Protein AF-A0A421JW18-F1 (afdb_monomer)

Secondary structure (DSSP, 8-state):
------PPP-----------S--SS--TTPBPP--EEESSSTT-EEEHHHHTSSSEEEEEEES-TT-HHIIIIIHHHHHHTHHHHHHTTEEEEEEEESS-HHHHHHHHHHHHTT-GGGGTEEEEE-TT-HHHHHTT-EE--HHHHSS-EEPPEEEEEETTEEEEEEE-TTSS-SSTT-HHHHHHTTSEEEEE---SS--TTTTT---EEEEEE-TT-TT-TTT-TTS-HHHHHHHHHS--TTB-TTS-EEEEE-SSSSHHHHHHHHHHHHHHHHHHHPPP-PPPPHHHHHHHHHHHHHHHHHHHHHHHHHHHHHHHHT-----

Solvent-accessible surface area (backbone atoms only — not comparable to full-atom values): 17949 Å² total; per-residue (Å²): 142,82,85,84,82,81,82,75,80,82,78,76,77,75,77,75,74,75,73,66,75,83,69,67,51,73,55,72,74,39,63,61,69,85,43,80,27,17,42,60,32,89,86,39,70,43,43,58,35,66,71,29,48,62,56,31,33,38,41,37,36,33,47,38,75,80,35,69,62,44,61,68,45,46,56,48,36,43,63,75,41,41,67,64,39,37,40,66,51,32,61,41,35,40,39,39,26,40,35,49,20,60,58,30,31,54,44,43,50,66,73,33,73,90,48,94,49,65,86,38,53,44,40,32,11,30,64,84,34,60,62,38,43,75,39,40,37,52,40,89,36,40,94,83,69,71,41,67,20,26,30,22,28,31,36,36,29,48,52,32,26,29,71,43,78,24,66,31,92,85,28,69,65,82,60,63,45,26,44,66,51,50,58,59,62,73,40,53,72,46,71,37,62,49,91,65,90,82,48,92,60,48,83,73,48,60,18,16,20,31,45,31,41,58,74,53,39,49,80,31,69,40,68,36,59,91,48,55,68,75,51,44,54,44,44,70,75,47,76,58,93,45,54,42,99,59,37,13,34,54,40,71,27,59,87,43,83,45,39,68,58,8,46,53,45,32,53,47,54,52,51,53,53,48,57,74,63,54,83,74,92,67,84,80,50,70,68,56,53,53,49,50,52,51,51,50,52,52,51,53,50,52,54,50,51,53,52,48,54,53,49,52,56,52,53,67,71,64,58,77,80,87,124

Nearest PDB structures (foldseek):
  2wfc-assembly1_D  TM=9.720E-01  e=6.304E-20  Arenicola marina
  4k7i-assembly1_A  TM=9.604E-01  e=4.653E-20  Homo sapiens
  1urm-assembly1_A  TM=9.574E-01  e=1.881E-19  Homo sapiens
  4k7i-assembly5_C  TM=9.356E-01  e=3.941E-17  Homo sapiens
  5k2j-assembly3_F  TM=9.337E-01  e=3.749E-15  Vibrio vulnificus MO6-24/O

Foldseek 3Di:
DDDDDDDDDPPPPPPPPPPDDPDLFDDFFDFQDQDWWAALAPVRTDGPLVVQQAWKEKEWFAQDQPDPCVLPFQVLQCQVCVLLVVLVGHQAYEYEKQDHNNRQNVSLCVSCVVHPCNVRYTYTYPPVCPSQVVRSQWDDPCVPPVGIIGFTWMFMGHSRGTRDIQTDPVSHDADSSGNVNVSLVVWPKDFAQDDDDDDPVSVPDRQKIKTKDDFQLALRCSNVVVQDPVLSVLCVVVPFPQADPRRMGIFMADPDPHNVVRSVVSVVSVVVSSVVRDDDDDDDDPVNVVVVVVVVVVVVVVVVVVVVVVVVVVVVVPPDPPD

Structure (mmCIF, N/CA/C/O backbone):
data_AF-A0A421JW18-F1
#
_entry.id   AF-A0A421JW18-F1
#
loop_
_atom_site.group_PDB
_atom_site.id
_atom_site.type_symbol
_atom_site.label_atom_id
_atom_site.label_alt_id
_atom_site.label_comp_id
_atom_site.label_asym_id
_atom_site.label_entity_id
_atom_site.label_seq_id
_atom_site.pdbx_PDB_ins_code
_atom_site.Cartn_x
_atom_site.Cartn_y
_atom_site.Cartn_z
_atom_site.occupancy
_atom_site.B_iso_or_equiv
_atom_site.auth_seq_id
_atom_site.auth_comp_id
_atom_site.auth_asym_id
_atom_site.auth_atom_id
_atom_site.pdbx_PDB_model_num
ATOM 1 N N . MET A 1 1 ? 3.042 -55.119 -64.422 1.00 41.03 1 MET A N 1
ATOM 2 C CA . MET A 1 1 ? 2.880 -54.766 -62.996 1.00 41.03 1 MET A CA 1
ATOM 3 C C . MET A 1 1 ? 3.787 -53.587 -62.665 1.00 41.03 1 MET A C 1
ATOM 5 O O . MET A 1 1 ? 4.945 -53.804 -62.353 1.00 41.03 1 MET A O 1
ATOM 9 N N . PHE A 1 2 ? 3.291 -52.354 -62.775 1.00 35.50 2 PHE A N 1
ATOM 10 C CA . PHE A 1 2 ? 3.993 -51.159 -62.293 1.00 35.50 2 PHE A CA 1
ATOM 11 C C . PHE A 1 2 ? 2.980 -50.299 -61.536 1.00 35.50 2 PHE A C 1
ATOM 13 O O . PHE A 1 2 ? 2.061 -49.744 -62.133 1.00 35.50 2 PHE A O 1
ATOM 20 N N . ALA A 1 3 ? 3.101 -50.274 -60.210 1.00 39.38 3 ALA A N 1
ATOM 21 C CA . ALA A 1 3 ? 2.269 -49.469 -59.328 1.00 39.38 3 ALA A CA 1
ATOM 22 C C . ALA A 1 3 ? 2.883 -48.067 -59.204 1.00 39.38 3 ALA A C 1
ATOM 24 O O . ALA A 1 3 ? 4.015 -47.918 -58.750 1.00 39.38 3 ALA A O 1
ATOM 25 N N . ILE A 1 4 ? 2.138 -47.040 -59.615 1.00 42.12 4 ILE A N 1
ATOM 26 C CA . ILE A 1 4 ? 2.513 -45.633 -59.438 1.00 42.12 4 ILE A CA 1
ATOM 27 C C . ILE A 1 4 ? 1.997 -45.193 -58.065 1.00 42.12 4 ILE A C 1
ATOM 29 O O . ILE A 1 4 ? 0.801 -44.962 -57.884 1.00 42.12 4 ILE A O 1
ATOM 33 N N . ALA A 1 5 ? 2.895 -45.094 -57.087 1.00 44.62 5 ALA A N 1
ATOM 34 C CA . ALA A 1 5 ? 2.594 -44.518 -55.783 1.00 44.62 5 ALA A CA 1
ATOM 35 C C . ALA A 1 5 ? 2.496 -42.987 -55.908 1.00 44.62 5 ALA A C 1
ATOM 37 O O . ALA A 1 5 ? 3.497 -42.303 -56.111 1.00 44.62 5 ALA A O 1
ATOM 38 N N . LYS A 1 6 ? 1.282 -42.435 -55.798 1.00 46.25 6 LYS A N 1
ATOM 39 C CA . LYS A 1 6 ? 1.068 -40.988 -55.659 1.00 46.25 6 LYS A CA 1
ATOM 40 C C . LYS A 1 6 ? 1.386 -40.578 -54.219 1.00 46.25 6 LYS A C 1
ATOM 42 O O . LYS A 1 6 ? 0.665 -40.954 -53.299 1.00 46.25 6 LYS A O 1
ATOM 47 N N . SER A 1 7 ? 2.455 -39.810 -54.020 1.00 46.06 7 SER A N 1
ATOM 48 C CA . SER A 1 7 ? 2.783 -39.208 -52.726 1.00 46.06 7 SER A CA 1
ATOM 49 C C . SER A 1 7 ? 1.805 -38.075 -52.400 1.00 46.06 7 SER A C 1
ATOM 51 O O . SER A 1 7 ? 1.721 -37.096 -53.142 1.00 46.06 7 SER A O 1
ATOM 53 N N . LEU A 1 8 ? 1.088 -38.192 -51.284 1.00 47.78 8 LEU A N 1
ATOM 54 C CA . LEU A 1 8 ? 0.300 -37.101 -50.709 1.00 47.78 8 LEU A CA 1
ATOM 55 C C . LEU A 1 8 ? 1.239 -35.993 -50.193 1.00 47.78 8 LEU A C 1
ATOM 57 O O . LEU A 1 8 ? 2.251 -36.314 -49.560 1.00 47.78 8 LEU A O 1
ATOM 61 N N . PRO A 1 9 ? 0.937 -34.702 -50.421 1.00 43.53 9 PRO A N 1
ATOM 62 C CA . PRO A 1 9 ? 1.727 -33.624 -49.847 1.00 43.53 9 PRO A CA 1
ATOM 63 C C . PRO A 1 9 ? 1.551 -33.632 -48.326 1.00 43.53 9 PRO A C 1
ATOM 65 O O . PRO A 1 9 ? 0.431 -33.637 -47.815 1.00 43.53 9 PRO A O 1
ATOM 68 N N . LYS A 1 10 ? 2.670 -33.643 -47.594 1.00 43.88 10 LYS A N 1
ATOM 69 C CA . LYS A 1 10 ? 2.680 -33.460 -46.140 1.00 43.88 10 LYS A CA 1
ATOM 70 C C . LYS A 1 10 ? 2.088 -32.085 -45.837 1.00 43.88 10 LYS A C 1
ATOM 72 O O . LYS A 1 10 ? 2.749 -31.071 -46.043 1.00 43.88 10 LYS A O 1
ATOM 77 N N . THR A 1 11 ? 0.855 -32.047 -45.345 1.00 43.31 11 THR A N 1
ATOM 78 C CA . THR A 1 11 ? 0.285 -30.862 -44.706 1.00 43.31 11 THR A CA 1
ATOM 79 C C . THR A 1 11 ? 1.136 -30.543 -43.485 1.00 43.31 11 THR A C 1
ATOM 81 O O . THR A 1 11 ? 1.023 -31.193 -42.445 1.00 43.31 11 THR A O 1
ATOM 84 N N . GLN A 1 12 ? 2.037 -29.573 -43.629 1.00 42.81 12 GLN A N 1
ATOM 85 C CA . GLN A 1 12 ? 2.668 -28.926 -42.493 1.00 42.81 12 GLN A CA 1
ATOM 86 C C . GLN A 1 12 ? 1.553 -28.234 -41.718 1.00 42.81 12 GLN A C 1
ATOM 88 O O . GLN A 1 12 ? 1.016 -27.214 -42.149 1.00 42.81 12 GLN A O 1
ATOM 93 N N . PHE A 1 13 ? 1.171 -28.821 -40.587 1.00 38.25 13 PHE A N 1
ATOM 94 C CA . PHE A 1 13 ? 0.435 -28.098 -39.571 1.00 38.25 13 PHE A CA 1
ATOM 95 C C . PHE A 1 13 ? 1.344 -26.960 -39.116 1.00 38.25 13 PHE A C 1
ATOM 97 O O . PHE A 1 13 ? 2.244 -27.157 -38.303 1.00 38.25 13 PHE A O 1
ATOM 104 N N . PHE A 1 14 ? 1.138 -25.769 -39.678 1.00 38.28 14 PHE A N 1
ATOM 105 C CA . PHE A 1 14 ? 1.559 -24.547 -39.021 1.00 38.28 14 PHE A CA 1
ATOM 106 C C . PHE A 1 14 ? 0.798 -24.520 -37.700 1.00 38.28 14 PHE A C 1
ATOM 108 O O . PHE A 1 14 ? -0.371 -24.139 -37.644 1.00 38.28 14 PHE A O 1
ATOM 115 N N . THR A 1 15 ? 1.447 -24.973 -36.629 1.00 35.84 15 THR A N 1
ATOM 116 C CA . THR A 1 15 ? 1.071 -24.566 -35.285 1.00 35.84 15 THR A CA 1
ATOM 117 C C . THR A 1 15 ? 1.277 -23.064 -35.264 1.00 35.84 15 THR A C 1
ATOM 119 O O . THR A 1 15 ? 2.386 -22.575 -35.054 1.00 35.84 15 THR A O 1
ATOM 122 N N . SER A 1 16 ? 0.212 -22.339 -35.597 1.00 38.53 16 SER A N 1
ATOM 123 C CA . SER A 1 16 ? 0.073 -20.927 -35.309 1.00 38.53 16 SER A CA 1
ATOM 124 C C . SER A 1 16 ? 0.247 -20.800 -33.802 1.00 38.53 16 SER A C 1
ATOM 126 O O . SER A 1 16 ? -0.690 -20.981 -33.025 1.00 38.53 16 SER A O 1
ATOM 128 N N . THR A 1 17 ? 1.484 -20.571 -33.368 1.00 38.25 17 THR A N 1
ATOM 129 C CA . THR A 1 17 ? 1.733 -19.887 -32.115 1.00 38.25 17 THR A CA 1
ATOM 130 C C . THR A 1 17 ? 1.122 -18.517 -32.324 1.00 38.25 17 THR A C 1
ATOM 132 O O . THR A 1 17 ? 1.748 -17.603 -32.859 1.00 38.25 17 THR A O 1
ATOM 135 N N . LEU A 1 18 ? -0.154 -18.397 -31.956 1.00 40.78 18 LEU A N 1
ATOM 136 C CA . LEU A 1 18 ? -0.762 -17.121 -31.646 1.00 40.78 18 LEU A CA 1
ATOM 137 C C . LEU A 1 18 ? 0.149 -16.499 -30.585 1.00 40.78 18 LEU A C 1
ATOM 139 O O . LEU A 1 18 ? 0.017 -16.768 -29.392 1.00 40.78 18 LEU A O 1
ATOM 143 N N . ARG A 1 19 ? 1.141 -15.717 -31.027 1.00 36.69 19 ARG A N 1
ATOM 144 C CA . ARG A 1 19 ? 1.775 -14.710 -30.192 1.00 36.69 19 ARG A CA 1
ATOM 145 C C . ARG A 1 19 ? 0.616 -13.828 -29.775 1.00 36.69 19 ARG A C 1
ATOM 147 O O . ARG A 1 19 ? 0.109 -13.052 -30.583 1.00 36.69 19 ARG A O 1
ATOM 154 N N . ASN A 1 20 ? 0.152 -14.056 -28.546 1.00 38.91 20 ASN A N 1
ATOM 155 C CA . ASN A 1 20 ? -0.720 -13.155 -27.814 1.00 38.91 20 ASN A CA 1
ATOM 156 C C . A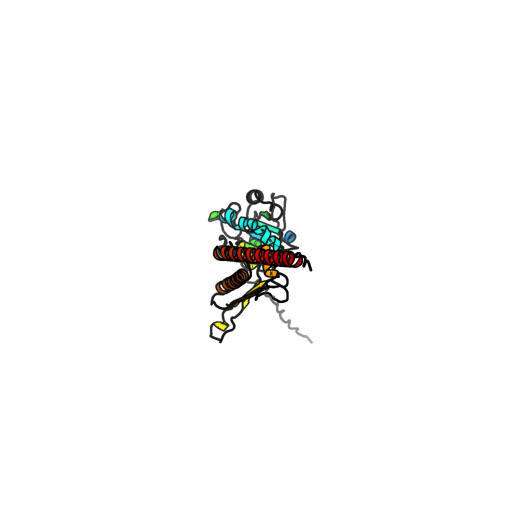SN A 1 20 ? -0.332 -11.729 -28.196 1.00 38.91 20 ASN A C 1
ATOM 158 O O . ASN A 1 20 ? 0.857 -11.401 -28.184 1.00 38.91 20 ASN A O 1
ATOM 162 N N . SER A 1 21 ? -1.325 -10.914 -28.555 1.00 42.53 21 SER A N 1
ATOM 163 C CA . SER A 1 21 ? -1.180 -9.462 -28.652 1.00 42.53 21 SER A CA 1
ATOM 164 C C . SER A 1 21 ? -0.209 -8.984 -27.575 1.00 42.53 21 SER A C 1
ATOM 166 O O . SER A 1 21 ? -0.421 -9.333 -26.411 1.00 42.53 21 SER A O 1
ATOM 168 N N . LEU A 1 22 ? 0.857 -8.278 -27.971 1.00 37.88 22 LEU A N 1
ATOM 169 C CA . LEU A 1 22 ? 1.898 -7.757 -27.080 1.00 37.88 22 LEU A CA 1
ATOM 170 C C . LEU A 1 22 ? 1.261 -7.286 -25.768 1.00 37.88 22 LEU A C 1
ATOM 172 O O . LEU A 1 22 ? 0.507 -6.311 -25.757 1.00 37.88 22 LEU A O 1
ATOM 176 N N . ARG A 1 23 ? 1.479 -8.040 -24.686 1.00 47.78 23 ARG A N 1
ATOM 177 C CA . ARG A 1 23 ? 0.954 -7.676 -23.370 1.00 47.78 23 ARG A CA 1
ATOM 178 C C . ARG A 1 23 ? 1.626 -6.371 -22.974 1.00 47.78 23 ARG A C 1
ATOM 180 O O . ARG A 1 23 ? 2.842 -6.257 -23.077 1.00 47.78 23 ARG A O 1
ATOM 187 N N . THR A 1 24 ? 0.835 -5.378 -22.583 1.00 56.91 24 THR A N 1
ATOM 188 C CA . THR A 1 24 ? 1.372 -4.051 -22.264 1.00 56.91 24 THR A CA 1
ATOM 189 C C . THR A 1 24 ? 2.132 -4.059 -20.936 1.00 56.91 24 THR A C 1
ATOM 191 O O . THR A 1 24 ? 3.122 -3.351 -20.829 1.00 56.91 24 THR A O 1
ATOM 194 N N . TYR A 1 25 ? 1.715 -4.884 -19.964 1.00 73.19 25 TYR A N 1
ATOM 195 C CA . TYR A 1 25 ? 2.334 -5.019 -18.637 1.00 73.19 25 TYR A CA 1
ATOM 196 C C . TYR A 1 25 ? 2.214 -6.456 -18.112 1.00 73.19 25 TYR A C 1
ATOM 198 O O . TYR A 1 25 ? 1.377 -7.222 -18.605 1.00 73.19 25 TYR A O 1
ATOM 206 N N . VAL A 1 26 ? 3.001 -6.784 -17.081 1.00 77.94 26 VAL A N 1
ATOM 207 C CA . VAL A 1 26 ? 2.844 -8.009 -16.276 1.00 77.94 26 VAL A CA 1
ATOM 208 C C . VAL A 1 26 ? 1.414 -8.139 -15.729 1.00 77.94 26 VAL A C 1
ATOM 210 O O . VAL A 1 26 ? 0.794 -7.148 -15.328 1.00 77.94 26 VAL A O 1
ATOM 213 N N . ALA A 1 27 ? 0.873 -9.358 -15.728 1.00 70.88 27 ALA A N 1
ATOM 214 C CA . ALA A 1 27 ? -0.501 -9.637 -15.319 1.00 70.88 27 ALA A CA 1
ATOM 215 C C . ALA A 1 27 ? -0.593 -10.273 -13.922 1.00 70.88 27 ALA A C 1
ATOM 217 O O . ALA A 1 27 ? 0.330 -10.919 -13.429 1.00 70.88 27 ALA A O 1
ATOM 218 N N . VAL A 1 28 ? -1.768 -10.139 -13.301 1.00 75.62 28 VAL A N 1
ATOM 219 C CA . VAL A 1 28 ? -2.120 -10.893 -12.091 1.00 75.62 28 VAL A CA 1
ATOM 220 C C . VAL A 1 28 ? -2.043 -12.398 -12.378 1.00 75.62 28 VAL A C 1
ATOM 222 O O . VAL A 1 28 ? -2.560 -12.872 -13.390 1.00 75.62 28 VAL A O 1
ATOM 225 N N . GLY A 1 29 ? -1.411 -13.146 -11.473 1.00 71.69 29 GLY A N 1
ATOM 226 C CA . GLY A 1 29 ? -1.161 -14.584 -11.578 1.00 71.69 29 GLY A CA 1
ATOM 227 C C . GLY A 1 29 ? 0.210 -14.950 -12.155 1.00 71.69 29 GLY A C 1
ATOM 228 O O . GLY A 1 29 ? 0.572 -16.126 -12.147 1.00 71.69 29 GLY A O 1
ATOM 229 N N . GLU A 1 30 ? 0.986 -13.977 -12.636 1.00 80.62 30 GLU A N 1
ATOM 230 C CA . GLU A 1 30 ? 2.347 -14.205 -13.127 1.00 80.62 30 GLU A CA 1
ATOM 231 C C . GLU A 1 30 ? 3.386 -14.114 -12.003 1.00 80.62 30 GLU A C 1
ATOM 233 O O . GLU A 1 30 ? 3.134 -13.557 -10.932 1.00 80.62 30 GLU A O 1
ATOM 238 N N . LYS A 1 31 ? 4.566 -14.688 -12.247 1.00 89.19 31 LYS A N 1
ATOM 239 C CA . LYS A 1 31 ? 5.727 -14.570 -11.358 1.00 89.19 31 LYS A CA 1
ATOM 240 C C . LYS A 1 31 ? 6.616 -13.418 -11.810 1.00 89.19 31 LYS A C 1
ATOM 242 O O . LYS A 1 31 ? 6.620 -13.071 -12.990 1.00 89.19 31 LYS A O 1
ATOM 247 N N . LEU A 1 32 ? 7.392 -12.858 -10.884 1.00 91.31 32 LEU A N 1
ATOM 248 C CA . LEU A 1 32 ? 8.412 -11.870 -11.237 1.00 91.31 32 LEU A CA 1
ATOM 249 C C . LEU A 1 32 ? 9.522 -12.505 -12.088 1.00 91.31 32 LEU A C 1
ATOM 251 O O . LEU A 1 32 ? 9.854 -13.677 -11.873 1.00 91.31 32 LEU A O 1
ATOM 255 N N . PRO A 1 33 ? 10.112 -11.747 -13.027 1.00 92.00 33 PRO A N 1
ATOM 256 C CA . PRO A 1 33 ? 11.253 -12.218 -13.794 1.00 92.00 33 PRO A CA 1
ATOM 257 C C . PRO A 1 33 ? 12.474 -12.389 -12.882 1.00 92.00 33 PRO A C 1
ATOM 259 O O . PRO A 1 33 ? 12.704 -11.589 -11.974 1.00 92.00 33 PRO A O 1
ATOM 262 N N . SER A 1 34 ? 13.255 -13.436 -13.145 1.00 93.12 34 SER A N 1
ATOM 263 C CA . SER A 1 34 ? 14.538 -13.689 -12.483 1.00 93.12 34 SER A CA 1
ATOM 264 C C . SER A 1 34 ? 15.611 -12.847 -13.174 1.00 93.12 34 SER A C 1
ATOM 266 O O . SER A 1 34 ? 16.223 -13.262 -14.158 1.00 93.12 34 SER A O 1
ATOM 268 N N . ILE A 1 35 ? 15.741 -11.600 -12.720 1.00 93.62 35 ILE A N 1
ATOM 269 C CA . ILE A 1 35 ? 16.726 -10.623 -13.194 1.00 93.62 35 ILE A CA 1
ATOM 270 C C . ILE A 1 35 ? 17.424 -10.045 -11.967 1.00 93.62 35 ILE A C 1
ATOM 272 O O . ILE A 1 35 ? 16.781 -9.716 -10.968 1.00 93.62 35 ILE A O 1
ATOM 276 N N . ASN A 1 36 ? 18.745 -9.911 -12.058 1.00 94.19 36 ASN A N 1
ATOM 277 C CA . ASN A 1 36 ? 19.554 -9.378 -10.974 1.00 94.19 36 ASN A CA 1
ATOM 278 C C . ASN A 1 36 ? 19.328 -7.872 -10.826 1.00 94.19 36 ASN A C 1
ATOM 280 O O . ASN A 1 36 ? 19.647 -7.088 -11.720 1.00 94.19 36 ASN A O 1
ATOM 284 N N . LEU A 1 37 ? 18.831 -7.478 -9.660 1.00 95.44 37 LEU A N 1
ATOM 285 C CA . LEU A 1 37 ? 18.862 -6.105 -9.176 1.00 95.44 37 LEU A CA 1
ATOM 286 C C . LEU A 1 37 ? 20.053 -5.916 -8.235 1.00 95.44 37 LEU A C 1
ATOM 288 O O . LEU A 1 37 ? 20.692 -6.884 -7.834 1.00 95.44 37 LEU A O 1
ATOM 292 N N . PHE A 1 38 ? 20.359 -4.676 -7.864 1.00 95.69 38 PHE A N 1
ATOM 293 C CA . PHE A 1 38 ? 21.522 -4.373 -7.024 1.00 95.69 38 PHE A CA 1
ATOM 294 C C . PHE A 1 38 ? 21.129 -3.618 -5.758 1.00 95.69 38 PHE A C 1
ATOM 296 O O . PHE A 1 38 ? 20.396 -2.634 -5.818 1.00 95.69 38 PHE A O 1
ATOM 303 N N . GLU A 1 39 ? 21.652 -4.033 -4.607 1.00 93.69 39 GLU A N 1
ATOM 304 C CA . GLU A 1 39 ? 21.370 -3.391 -3.319 1.00 93.69 39 GLU A CA 1
ATOM 305 C C . GLU A 1 39 ? 22.648 -2.820 -2.705 1.00 93.69 39 GLU A C 1
ATOM 307 O O . GLU A 1 39 ? 23.605 -3.541 -2.436 1.00 93.69 39 GLU A O 1
ATOM 312 N N . SER A 1 40 ? 22.663 -1.519 -2.417 1.00 89.00 40 SER A N 1
ATOM 313 C CA . SER A 1 40 ? 23.794 -0.787 -1.817 1.00 89.00 40 SER A CA 1
ATOM 314 C C . SER A 1 40 ? 25.079 -0.688 -2.648 1.00 89.00 40 SER A C 1
ATOM 316 O O . SER A 1 40 ? 25.798 0.306 -2.548 1.00 89.00 40 SER A O 1
ATOM 318 N N . SER A 1 41 ? 25.406 -1.700 -3.451 1.00 90.38 41 SER A N 1
ATOM 319 C CA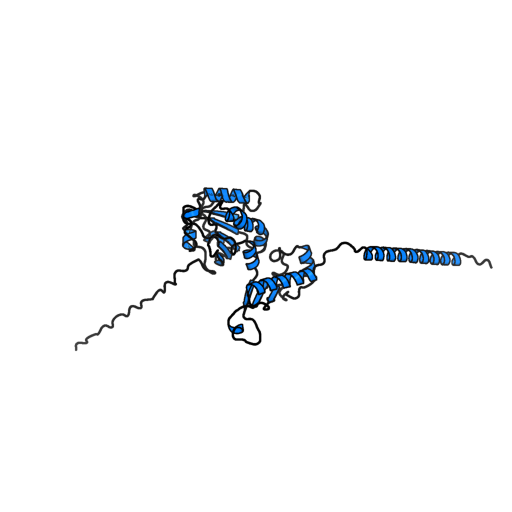 . SER A 1 41 ? 26.593 -1.732 -4.300 1.00 90.38 41 SER A CA 1
ATOM 320 C C . SER A 1 41 ? 26.365 -2.598 -5.546 1.00 90.38 41 SER A C 1
ATOM 322 O O . SER A 1 41 ? 25.553 -3.522 -5.497 1.00 90.38 41 SER A O 1
ATOM 324 N N . PRO A 1 42 ? 27.121 -2.378 -6.637 1.00 87.38 42 PRO A N 1
ATOM 325 C CA . PRO A 1 42 ? 27.054 -3.231 -7.826 1.00 87.38 42 PRO A CA 1
ATOM 326 C C . PRO A 1 42 ? 27.479 -4.690 -7.585 1.00 87.38 42 PRO A C 1
ATOM 328 O O . PRO A 1 42 ? 27.186 -5.553 -8.400 1.00 87.38 42 PRO A O 1
ATOM 331 N N . GLY A 1 43 ? 28.196 -4.976 -6.491 1.00 87.56 43 GLY A N 1
ATOM 332 C CA . GLY A 1 43 ? 28.632 -6.335 -6.151 1.00 87.56 43 GLY A CA 1
ATOM 333 C C . GLY A 1 43 ? 27.583 -7.159 -5.401 1.00 87.56 43 GLY A C 1
ATOM 334 O O . GLY A 1 43 ? 27.757 -8.363 -5.249 1.00 87.56 43 GLY A O 1
ATOM 335 N N . ASN A 1 44 ? 26.509 -6.527 -4.925 1.00 92.31 44 ASN A N 1
ATOM 336 C CA . ASN A 1 44 ? 25.457 -7.180 -4.155 1.00 92.31 44 ASN A CA 1
ATOM 337 C C . ASN A 1 44 ? 24.214 -7.355 -5.032 1.00 92.31 44 ASN A C 1
ATOM 339 O O . ASN A 1 44 ? 23.328 -6.495 -5.055 1.00 92.31 44 ASN A O 1
ATOM 343 N N . ALA A 1 45 ? 24.211 -8.443 -5.800 1.00 93.81 45 ALA A N 1
ATOM 344 C CA . ALA A 1 45 ? 23.101 -8.818 -6.661 1.00 93.81 45 ALA A CA 1
ATOM 345 C C . ALA A 1 45 ? 21.972 -9.467 -5.845 1.00 93.81 45 ALA A C 1
ATOM 347 O O . ALA A 1 45 ? 22.217 -10.338 -5.011 1.00 93.81 45 ALA A O 1
ATOM 348 N N . VAL A 1 46 ? 20.738 -9.051 -6.111 1.00 94.00 46 VAL A N 1
ATOM 349 C CA . VAL A 1 46 ? 19.516 -9.522 -5.458 1.00 94.00 46 VAL A CA 1
ATOM 350 C C . VAL A 1 46 ? 18.515 -9.909 -6.539 1.00 94.00 46 VAL A C 1
ATOM 352 O O . VAL A 1 46 ? 18.144 -9.080 -7.369 1.00 94.00 46 VAL A O 1
ATOM 355 N N . ASP A 1 47 ? 18.049 -11.153 -6.510 1.00 93.88 47 ASP A N 1
ATOM 356 C CA . ASP A 1 47 ? 16.962 -11.617 -7.370 1.00 93.88 47 ASP A CA 1
ATOM 357 C C . ASP A 1 47 ? 15.632 -11.561 -6.603 1.00 93.88 47 ASP A C 1
ATOM 359 O O . ASP A 1 47 ? 15.396 -12.298 -5.639 1.00 93.88 47 ASP A O 1
ATOM 363 N N . LEU A 1 48 ? 14.733 -10.679 -7.048 1.00 92.44 48 LEU A N 1
ATOM 364 C CA . LEU A 1 48 ? 13.409 -10.529 -6.447 1.00 92.44 48 LEU A CA 1
ATOM 365 C C . LEU A 1 48 ? 12.550 -11.785 -6.570 1.00 92.44 48 LEU A C 1
ATOM 367 O O . LEU A 1 48 ? 11.734 -12.054 -5.686 1.00 92.44 48 LEU A O 1
ATOM 371 N N . SER A 1 49 ? 12.707 -12.557 -7.643 1.00 91.50 49 SER A N 1
ATOM 372 C CA . SER A 1 49 ? 11.949 -13.793 -7.820 1.00 91.50 49 SER A CA 1
ATOM 373 C C . SER A 1 49 ? 12.279 -14.808 -6.723 1.00 91.50 49 SER A C 1
ATOM 375 O O . SER A 1 49 ? 11.400 -15.561 -6.309 1.00 91.50 49 SER A O 1
ATOM 377 N N . GLU A 1 50 ? 13.505 -14.784 -6.190 1.00 92.12 50 GLU A N 1
ATOM 378 C CA . GLU A 1 50 ? 13.935 -15.650 -5.095 1.00 92.12 50 GLU A CA 1
ATOM 379 C C . GLU A 1 50 ? 13.499 -15.134 -3.731 1.00 92.12 50 GLU A C 1
ATOM 381 O O . GLU A 1 50 ? 12.959 -15.890 -2.921 1.00 92.12 50 GLU A O 1
ATOM 386 N N . GLU A 1 51 ? 13.664 -13.835 -3.506 1.00 90.88 51 GLU A N 1
ATOM 387 C CA . GLU A 1 51 ? 13.285 -13.165 -2.262 1.00 90.88 51 GLU A CA 1
ATOM 388 C C . GLU A 1 51 ? 11.776 -13.222 -1.992 1.00 90.88 51 GLU A C 1
ATOM 390 O O . GLU A 1 51 ? 11.337 -13.229 -0.835 1.00 90.88 51 GLU A O 1
ATOM 395 N N . THR A 1 52 ? 10.977 -13.303 -3.058 1.00 92.00 52 THR A N 1
ATOM 396 C CA . THR A 1 52 ? 9.514 -13.359 -2.988 1.00 92.00 52 THR A CA 1
ATOM 397 C C . THR A 1 52 ? 8.938 -14.775 -2.984 1.00 92.00 52 THR A C 1
ATOM 399 O O . THR A 1 52 ? 7.727 -14.895 -2.838 1.00 92.00 52 THR A O 1
ATOM 402 N N . LYS A 1 53 ? 9.756 -15.845 -3.058 1.00 89.81 53 LYS A N 1
ATOM 403 C CA . LYS A 1 53 ? 9.294 -17.256 -3.123 1.00 89.81 53 LYS A CA 1
ATOM 404 C C . LYS A 1 53 ? 8.346 -17.664 -1.997 1.00 89.81 53 LYS A C 1
ATOM 406 O O . LYS A 1 53 ? 7.552 -18.578 -2.190 1.00 89.81 53 LYS A O 1
ATOM 411 N N . SER A 1 54 ? 8.462 -17.041 -0.828 1.00 89.75 54 SER A N 1
ATOM 412 C CA . SER A 1 54 ? 7.624 -17.347 0.327 1.00 89.75 54 SER A CA 1
ATOM 413 C C . SER A 1 54 ? 7.161 -16.095 1.058 1.00 89.75 54 SER A C 1
ATOM 415 O O . SER A 1 54 ? 7.915 -15.128 1.253 1.00 89.75 54 SER A O 1
ATOM 417 N N . GLY A 1 55 ? 5.912 -16.163 1.514 1.00 88.00 55 GLY A N 1
ATOM 418 C CA . GLY A 1 55 ? 5.252 -15.111 2.266 1.00 88.00 55 GLY A CA 1
ATOM 419 C C . GLY A 1 55 ? 4.689 -14.010 1.375 1.00 88.00 55 GLY A C 1
ATOM 420 O O . GLY A 1 55 ? 4.728 -14.068 0.144 1.00 88.00 55 GLY A O 1
ATOM 421 N N . LYS A 1 56 ? 4.144 -12.983 2.028 1.00 91.50 56 LYS A N 1
ATOM 422 C CA . LYS A 1 56 ? 3.552 -11.838 1.344 1.00 91.50 56 LYS A CA 1
ATOM 423 C C . LYS A 1 56 ? 4.554 -10.702 1.229 1.00 91.50 56 LYS A C 1
ATOM 425 O O . LYS A 1 56 ? 5.185 -10.309 2.214 1.00 91.50 56 LYS A O 1
ATOM 430 N N . THR A 1 57 ? 4.682 -10.175 0.019 1.00 94.69 57 THR A N 1
ATOM 431 C CA . THR A 1 57 ? 5.664 -9.145 -0.329 1.00 94.69 57 THR A CA 1
ATOM 432 C C . THR A 1 57 ? 4.993 -8.004 -1.080 1.00 94.69 57 THR A C 1
ATOM 434 O O . THR A 1 57 ? 4.078 -8.231 -1.871 1.00 94.69 57 THR A O 1
ATOM 437 N N . ILE A 1 58 ? 5.457 -6.778 -0.842 1.00 95.75 58 ILE A N 1
ATOM 438 C CA . ILE A 1 58 ? 5.070 -5.597 -1.616 1.00 95.75 58 ILE A CA 1
ATOM 439 C C . ILE A 1 58 ? 6.272 -5.118 -2.424 1.00 95.75 58 ILE A C 1
ATOM 441 O O . ILE A 1 58 ? 7.346 -4.887 -1.869 1.00 95.75 58 ILE A O 1
ATOM 445 N N . VAL A 1 59 ? 6.089 -4.950 -3.733 1.00 96.50 59 VAL A N 1
ATOM 446 C CA . VAL A 1 59 ? 7.099 -4.365 -4.627 1.00 96.50 59 VAL A CA 1
ATOM 447 C C . VAL A 1 59 ? 6.586 -3.021 -5.125 1.00 96.50 59 VAL A C 1
ATOM 449 O O . VAL A 1 59 ? 5.497 -2.940 -5.684 1.00 96.50 59 VAL A O 1
ATOM 452 N N . ILE A 1 60 ? 7.366 -1.967 -4.918 1.00 96.50 60 ILE A N 1
ATOM 453 C CA . ILE A 1 60 ? 7.015 -0.579 -5.216 1.00 96.50 60 ILE A CA 1
ATOM 454 C C . ILE A 1 60 ? 7.951 -0.084 -6.317 1.00 96.50 60 ILE A C 1
ATOM 456 O O . ILE A 1 60 ? 9.153 0.052 -6.098 1.00 96.50 60 ILE A O 1
ATOM 460 N N . GLY A 1 61 ? 7.402 0.220 -7.490 1.00 95.94 61 GLY A N 1
ATOM 461 C CA . GLY A 1 61 ? 8.141 0.829 -8.592 1.00 95.94 61 GLY A CA 1
ATOM 462 C C . GLY A 1 61 ? 8.121 2.348 -8.505 1.00 95.94 61 GLY A C 1
ATOM 463 O O . GLY A 1 61 ? 7.050 2.958 -8.418 1.00 95.94 61 GLY A O 1
ATOM 464 N N . ALA A 1 62 ? 9.293 2.976 -8.546 1.00 94.38 62 ALA A N 1
ATOM 465 C CA . ALA A 1 62 ? 9.440 4.427 -8.550 1.00 94.38 62 ALA A CA 1
ATOM 466 C C . ALA A 1 62 ? 10.148 4.909 -9.834 1.00 94.38 62 ALA A C 1
ATOM 468 O O . ALA A 1 62 ? 11.176 4.345 -10.208 1.00 94.38 62 ALA A O 1
ATOM 469 N N . PRO A 1 63 ? 9.671 5.995 -10.478 1.00 92.44 63 PRO A N 1
ATOM 470 C CA . PRO A 1 63 ? 10.352 6.573 -11.641 1.00 92.44 63 PRO A CA 1
ATOM 471 C C . PRO A 1 63 ? 11.780 7.049 -11.376 1.00 92.44 63 PRO A C 1
ATOM 473 O O . PRO A 1 63 ? 12.643 6.986 -12.251 1.00 92.44 63 PRO A O 1
ATOM 476 N N . GLY A 1 64 ? 12.057 7.524 -10.166 1.00 89.81 64 GLY A N 1
ATOM 477 C CA . GLY A 1 64 ? 13.404 7.938 -9.811 1.00 89.81 64 GLY A CA 1
ATOM 478 C C . GLY A 1 64 ? 13.563 8.276 -8.344 1.00 89.81 64 GLY A C 1
ATOM 479 O O . GLY A 1 64 ? 12.686 8.911 -7.741 1.00 89.81 64 GLY A O 1
ATOM 480 N N . ALA A 1 65 ? 14.715 7.891 -7.803 1.00 91.38 65 ALA A N 1
ATOM 481 C CA . ALA A 1 65 ? 15.174 8.308 -6.486 1.00 91.38 65 ALA A CA 1
ATOM 482 C C . ALA A 1 65 ? 15.216 9.844 -6.377 1.00 91.38 65 ALA A C 1
ATOM 484 O O . ALA A 1 65 ? 15.477 10.534 -7.363 1.00 91.38 65 ALA A O 1
ATOM 485 N N . PHE A 1 66 ? 14.924 10.378 -5.186 1.00 91.44 66 PHE A N 1
ATOM 486 C CA . PHE A 1 66 ? 14.876 11.821 -4.878 1.00 91.44 66 PHE A CA 1
ATOM 487 C C . PHE A 1 66 ? 13.880 12.680 -5.682 1.00 91.44 66 PHE A C 1
ATOM 489 O O . PHE A 1 66 ? 13.785 13.884 -5.448 1.00 91.44 66 PHE A O 1
ATOM 496 N N . SER A 1 67 ? 13.082 12.099 -6.581 1.00 90.12 67 SER A N 1
ATOM 497 C CA . SER A 1 67 ? 12.032 12.856 -7.274 1.00 90.12 67 SER A CA 1
ATOM 498 C C . SER A 1 67 ? 10.907 13.277 -6.310 1.00 90.12 67 SER A C 1
ATOM 500 O O . SER A 1 67 ? 10.594 12.516 -5.386 1.00 90.12 67 SER A O 1
ATOM 502 N N . PRO A 1 68 ? 10.255 14.445 -6.512 1.00 87.00 68 PRO A N 1
ATOM 503 C CA . PRO A 1 68 ? 9.352 15.034 -5.519 1.00 87.00 68 PRO A CA 1
ATOM 504 C C . PRO A 1 68 ? 8.263 14.073 -5.034 1.00 87.00 68 PRO A C 1
ATOM 506 O O . PRO A 1 68 ? 8.181 13.798 -3.843 1.00 87.00 68 PRO A O 1
ATOM 509 N N . ALA A 1 69 ? 7.496 13.478 -5.953 1.00 86.50 69 ALA A N 1
ATOM 510 C CA . ALA A 1 69 ? 6.395 12.575 -5.610 1.00 86.50 69 ALA A CA 1
ATOM 511 C C . ALA A 1 69 ? 6.860 11.254 -4.965 1.00 86.50 69 ALA A C 1
ATOM 513 O O . ALA A 1 69 ? 6.175 10.701 -4.103 1.00 86.50 69 ALA A O 1
ATOM 514 N N . CYS A 1 70 ? 8.030 10.739 -5.362 1.00 85.38 70 CYS A N 1
ATOM 515 C CA . CYS A 1 70 ? 8.593 9.520 -4.779 1.00 85.38 70 CYS A CA 1
ATOM 516 C C . CYS A 1 70 ? 9.107 9.753 -3.358 1.00 85.38 70 CYS A C 1
ATOM 518 O O . CYS A 1 70 ? 8.965 8.871 -2.515 1.00 85.38 70 CYS A O 1
ATOM 520 N N . ASN A 1 71 ? 9.684 10.931 -3.112 1.0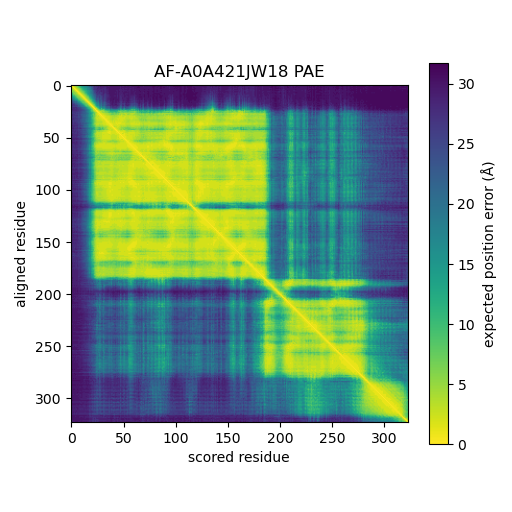0 87.25 71 ASN A N 1
ATOM 521 C CA . ASN A 1 71 ? 10.345 11.278 -1.862 1.00 87.25 71 ASN A CA 1
ATOM 522 C C . ASN A 1 71 ? 9.395 11.840 -0.796 1.00 87.25 71 ASN A C 1
ATOM 524 O O . ASN A 1 71 ? 9.700 11.729 0.385 1.00 87.25 71 ASN A O 1
ATOM 528 N N . SER A 1 72 ? 8.266 12.445 -1.182 1.00 85.19 72 SER A N 1
ATOM 529 C CA . SER A 1 72 ? 7.313 13.036 -0.229 1.00 85.19 72 SER A CA 1
ATOM 530 C C . SER A 1 72 ? 6.094 12.155 0.049 1.00 85.19 72 SER A C 1
ATOM 532 O O . SER A 1 72 ? 5.635 12.097 1.192 1.00 85.19 72 SER A O 1
ATOM 534 N N . THR A 1 73 ? 5.577 11.464 -0.972 1.00 87.94 73 THR A N 1
ATOM 535 C CA . THR A 1 73 ? 4.264 10.807 -0.896 1.00 87.94 73 THR A CA 1
ATOM 536 C C . THR A 1 73 ? 4.361 9.300 -1.071 1.00 87.94 73 THR A C 1
ATOM 538 O O . THR A 1 73 ? 4.002 8.574 -0.152 1.00 87.94 73 THR A O 1
ATOM 541 N N . HIS A 1 74 ? 4.877 8.815 -2.206 1.00 90.44 74 HIS A N 1
ATOM 542 C CA . HIS A 1 74 ? 4.731 7.407 -2.590 1.00 90.44 74 HIS A CA 1
ATOM 543 C C . HIS A 1 74 ? 5.422 6.444 -1.613 1.00 90.44 74 HIS A C 1
ATOM 545 O O . HIS A 1 74 ? 4.750 5.736 -0.869 1.00 90.44 74 HIS A O 1
ATOM 551 N N . VAL A 1 75 ? 6.759 6.445 -1.561 1.00 91.62 75 VAL A N 1
ATOM 552 C CA . VAL A 1 75 ? 7.517 5.537 -0.682 1.00 91.62 75 VAL A CA 1
ATOM 553 C C . VAL A 1 75 ? 7.293 5.857 0.805 1.00 91.62 75 VAL A C 1
ATOM 555 O O . VAL A 1 75 ? 7.013 4.927 1.566 1.00 91.62 75 VAL A O 1
ATOM 558 N N . PRO A 1 76 ? 7.308 7.134 1.250 1.00 91.94 76 PRO A N 1
ATOM 559 C CA . PRO A 1 76 ? 6.982 7.467 2.636 1.00 91.94 76 PRO A CA 1
ATOM 560 C C . PRO A 1 76 ? 5.581 7.034 3.073 1.00 91.94 76 PRO A C 1
ATOM 562 O O . PRO A 1 76 ? 5.388 6.747 4.252 1.00 91.94 76 PRO A O 1
ATOM 565 N N . GLY A 1 77 ? 4.604 6.977 2.162 1.00 90.88 77 GLY A N 1
ATOM 566 C CA . GLY A 1 77 ? 3.267 6.455 2.443 1.00 90.88 77 GLY A CA 1
ATOM 567 C C . GLY A 1 77 ? 3.328 5.007 2.924 1.00 90.88 77 GLY A C 1
ATOM 568 O O . GLY A 1 77 ? 2.828 4.694 4.003 1.00 90.88 77 GLY A O 1
ATOM 569 N N . TYR A 1 78 ? 4.040 4.143 2.198 1.00 92.62 78 TYR A N 1
ATOM 570 C CA . TYR A 1 78 ? 4.249 2.754 2.618 1.00 92.62 78 TYR A CA 1
ATOM 571 C C . TYR A 1 78 ? 5.008 2.662 3.941 1.00 92.62 78 TYR A C 1
ATOM 573 O O . TYR A 1 78 ? 4.595 1.903 4.813 1.00 92.62 78 TYR A O 1
ATOM 581 N N . ILE A 1 79 ? 6.044 3.488 4.135 1.00 91.25 79 ILE A N 1
ATOM 582 C CA . ILE A 1 79 ? 6.821 3.533 5.385 1.00 91.25 79 ILE A CA 1
ATOM 583 C C . ILE A 1 79 ? 5.927 3.903 6.585 1.00 91.25 79 ILE A C 1
ATOM 585 O O . ILE A 1 79 ? 5.979 3.250 7.628 1.00 91.25 79 ILE A O 1
ATOM 589 N N . LYS A 1 80 ? 5.052 4.908 6.440 1.00 90.06 80 LYS A N 1
ATOM 590 C CA . LYS A 1 80 ? 4.088 5.312 7.483 1.00 90.06 80 LYS A CA 1
ATOM 591 C C . LYS A 1 80 ? 3.098 4.198 7.821 1.00 90.06 80 LYS A C 1
ATOM 593 O O . LYS A 1 80 ? 2.703 4.060 8.977 1.00 90.06 80 LYS A O 1
ATOM 598 N N . HIS A 1 81 ? 2.718 3.398 6.828 1.00 88.44 81 HIS A N 1
ATOM 599 C CA . HIS A 1 81 ? 1.755 2.313 6.976 1.00 88.44 81 HIS A CA 1
ATOM 600 C C . HIS A 1 81 ? 2.392 0.919 7.115 1.00 88.44 81 HIS A C 1
ATOM 602 O O . HIS A 1 81 ? 1.689 -0.082 6.999 1.00 88.44 81 HIS A O 1
ATOM 608 N N . LEU A 1 82 ? 3.686 0.802 7.432 1.00 87.94 82 LEU A N 1
ATOM 609 C CA . LEU A 1 82 ? 4.346 -0.509 7.556 1.00 87.94 82 LEU A CA 1
ATOM 610 C C . LEU A 1 82 ? 3.643 -1.441 8.530 1.00 87.94 82 LEU A C 1
ATOM 612 O O . LEU A 1 82 ? 3.399 -2.598 8.212 1.00 87.94 82 LEU A O 1
ATOM 616 N N . ARG A 1 83 ? 3.254 -0.925 9.699 1.00 82.94 83 ARG A N 1
ATOM 617 C CA . ARG A 1 83 ? 2.525 -1.713 10.696 1.00 82.94 83 ARG A CA 1
ATOM 618 C C . ARG A 1 83 ? 1.233 -2.294 10.118 1.00 82.94 83 ARG A C 1
ATOM 620 O O . ARG A 1 83 ? 0.985 -3.479 10.272 1.00 82.94 83 ARG A O 1
ATOM 627 N N . ALA A 1 84 ? 0.468 -1.476 9.402 1.00 79.50 84 ALA A N 1
ATOM 628 C CA . ALA A 1 84 ? -0.781 -1.870 8.764 1.00 79.50 84 ALA A CA 1
ATOM 629 C C . ALA A 1 84 ? -0.608 -3.001 7.735 1.00 79.50 84 ALA A C 1
ATOM 631 O O . ALA A 1 84 ? -1.435 -3.908 7.648 1.00 79.50 84 ALA A O 1
ATOM 632 N N . PHE A 1 85 ? 0.471 -2.954 6.957 1.00 86.38 85 PHE A N 1
ATOM 633 C CA . PHE A 1 85 ? 0.791 -3.991 5.980 1.00 86.38 85 PHE A CA 1
ATOM 634 C C . PHE A 1 85 ? 1.362 -5.261 6.635 1.00 86.38 85 PHE A C 1
ATOM 636 O O . PHE A 1 85 ? 0.925 -6.361 6.289 1.00 86.38 85 PHE A O 1
ATOM 643 N N . ASN A 1 86 ? 2.253 -5.115 7.622 1.00 84.38 86 ASN A N 1
ATOM 644 C CA . ASN A 1 86 ? 2.803 -6.218 8.418 1.00 84.38 86 ASN A CA 1
ATOM 645 C C . ASN A 1 86 ? 1.698 -7.025 9.100 1.00 84.38 86 ASN A C 1
ATOM 647 O O . ASN A 1 86 ? 1.701 -8.253 9.060 1.00 84.38 86 ASN A O 1
ATOM 651 N N . ASP A 1 87 ? 0.724 -6.323 9.672 1.00 73.56 87 ASP A N 1
ATOM 652 C CA . ASP A 1 87 ? -0.452 -6.889 10.322 1.00 73.56 87 ASP A CA 1
ATOM 653 C C . ASP A 1 87 ? -1.293 -7.723 9.315 1.00 73.56 87 ASP A C 1
ATOM 655 O O . ASP A 1 87 ? -1.812 -8.788 9.648 1.00 73.56 87 ASP A O 1
ATOM 659 N N . LYS A 1 88 ? -1.321 -7.342 8.029 1.00 74.38 88 LYS A N 1
ATOM 660 C CA . LYS A 1 88 ? -1.929 -8.131 6.934 1.00 74.38 88 LYS A CA 1
ATOM 661 C C . LYS A 1 88 ? -1.021 -9.245 6.376 1.00 74.38 88 LYS A C 1
ATOM 663 O O . LYS A 1 88 ? -1.392 -9.921 5.413 1.00 74.38 88 LYS A O 1
ATOM 668 N N . GLY A 1 89 ? 0.149 -9.455 6.978 1.00 82.19 89 GLY A N 1
ATOM 669 C CA . GLY A 1 89 ? 1.119 -10.494 6.629 1.00 82.19 89 GLY A CA 1
ATOM 670 C C . GLY A 1 89 ? 2.203 -10.064 5.639 1.00 82.19 89 GLY A C 1
ATOM 671 O O . GLY A 1 89 ? 3.095 -10.865 5.364 1.00 82.19 89 GLY A O 1
ATOM 672 N N . TYR A 1 90 ? 2.162 -8.832 5.119 1.00 89.62 90 TYR A N 1
ATOM 673 C CA . TYR A 1 90 ? 3.183 -8.306 4.209 1.00 89.62 90 TYR A CA 1
ATOM 674 C C . TYR A 1 90 ? 4.391 -7.826 5.004 1.00 89.62 90 TYR A C 1
ATOM 676 O O . TYR A 1 90 ? 4.360 -6.732 5.551 1.00 89.62 90 TYR A O 1
ATOM 684 N N . GLN A 1 91 ? 5.434 -8.651 5.081 1.00 85.50 91 GLN A N 1
ATOM 685 C CA . GLN A 1 91 ? 6.612 -8.381 5.921 1.00 85.50 91 GLN A CA 1
ATOM 686 C C . GLN A 1 91 ? 7.815 -7.855 5.132 1.00 85.50 91 GLN A C 1
ATOM 688 O O . GLN A 1 91 ? 8.745 -7.300 5.716 1.00 85.50 91 GLN A O 1
ATOM 693 N N . LYS A 1 92 ? 7.813 -8.059 3.811 1.00 92.81 92 LYS A N 1
ATOM 694 C CA . LYS A 1 92 ? 8.903 -7.686 2.907 1.00 92.81 92 LYS A CA 1
ATOM 695 C C . LYS A 1 92 ? 8.437 -6.575 1.975 1.00 92.81 92 LYS A C 1
ATOM 697 O O . LYS A 1 92 ? 7.413 -6.721 1.305 1.00 92.81 92 LYS A O 1
ATOM 702 N N . PHE A 1 93 ? 9.206 -5.494 1.910 1.00 95.25 93 PHE A N 1
ATOM 703 C CA . PHE A 1 93 ? 8.945 -4.360 1.031 1.00 95.25 93 PHE A CA 1
ATOM 704 C C . PHE A 1 93 ? 10.187 -4.100 0.194 1.00 95.25 93 PHE A C 1
ATOM 706 O O . PHE A 1 93 ? 11.273 -3.893 0.734 1.00 95.25 93 PHE A O 1
ATOM 713 N N . PHE A 1 94 ? 10.019 -4.076 -1.121 1.00 96.06 94 PHE A N 1
ATOM 714 C CA . PHE A 1 94 ? 11.094 -3.772 -2.053 1.00 96.06 94 PHE A CA 1
ATOM 715 C C . PHE A 1 94 ? 10.735 -2.532 -2.852 1.00 96.06 94 PHE A C 1
ATOM 717 O O . PHE A 1 94 ? 9.705 -2.495 -3.520 1.00 96.06 94 PHE A O 1
ATOM 724 N N . VAL A 1 95 ? 11.588 -1.519 -2.796 1.00 96.44 95 VAL A N 1
ATOM 725 C CA . VAL A 1 95 ? 11.484 -0.328 -3.634 1.00 96.44 95 VAL A CA 1
ATOM 726 C C . VAL A 1 95 ? 12.444 -0.500 -4.800 1.00 96.44 95 VAL A C 1
ATOM 728 O O . VAL A 1 95 ? 13.646 -0.615 -4.585 1.00 96.44 95 VAL A O 1
ATOM 731 N N . VAL A 1 96 ? 11.925 -0.508 -6.024 1.00 96.88 96 VAL A N 1
ATOM 732 C CA . VAL A 1 96 ? 12.710 -0.660 -7.254 1.00 96.88 96 VAL A CA 1
ATOM 733 C C . VAL A 1 96 ? 12.705 0.658 -8.020 1.00 96.88 96 VAL A C 1
ATOM 735 O O . VAL A 1 96 ? 11.655 1.275 -8.217 1.00 96.88 96 VAL A O 1
ATOM 738 N N . SER A 1 97 ? 13.883 1.098 -8.458 1.00 95.88 97 SER A N 1
ATOM 739 C CA . SER A 1 97 ? 14.044 2.297 -9.283 1.00 95.88 97 SER A CA 1
ATOM 740 C C . SER A 1 97 ? 15.111 2.080 -10.348 1.00 95.88 97 SER A C 1
ATOM 742 O O . SER A 1 97 ? 16.145 1.467 -10.080 1.00 95.88 97 SER A O 1
ATOM 744 N N . VAL A 1 98 ? 14.895 2.669 -11.528 1.00 96.12 98 VAL A N 1
ATOM 745 C CA . VAL A 1 98 ? 15.897 2.719 -12.605 1.00 96.12 98 VAL A CA 1
ATOM 746 C C . VAL A 1 98 ? 16.936 3.788 -12.267 1.00 96.12 98 VAL A C 1
ATOM 748 O O . VAL A 1 98 ? 16.844 4.948 -12.672 1.00 96.12 98 VAL A O 1
ATOM 751 N N . ASN A 1 99 ? 17.870 3.406 -11.404 1.00 96.06 99 ASN A N 1
ATOM 752 C CA . ASN A 1 99 ? 18.968 4.204 -10.874 1.00 96.06 99 ASN A CA 1
ATOM 753 C C . ASN A 1 99 ? 20.145 3.270 -10.558 1.00 96.06 99 ASN A C 1
ATOM 755 O O . ASN A 1 99 ? 19.970 2.060 -10.445 1.00 96.06 99 ASN A O 1
ATOM 759 N N . ASP A 1 100 ? 21.337 3.832 -10.389 1.00 94.75 100 ASP A N 1
ATOM 760 C CA . ASP A 1 100 ? 22.499 3.103 -9.892 1.00 94.75 100 ASP A CA 1
ATOM 761 C C . ASP A 1 100 ? 22.352 2.736 -8.395 1.00 94.75 100 ASP A C 1
ATOM 763 O O . ASP A 1 100 ? 21.624 3.410 -7.653 1.00 94.75 100 ASP A O 1
ATOM 767 N N . PRO A 1 101 ? 23.050 1.684 -7.924 1.00 95.06 101 PRO A N 1
ATOM 768 C CA . PRO A 1 101 ? 22.950 1.215 -6.542 1.00 95.06 101 PRO A CA 1
ATOM 769 C C . PRO A 1 101 ? 23.442 2.224 -5.503 1.00 95.06 101 PRO A C 1
ATOM 771 O O . PRO A 1 101 ? 23.034 2.141 -4.349 1.00 95.06 101 PRO A O 1
ATOM 774 N N . PHE A 1 102 ? 24.300 3.178 -5.874 1.00 95.88 102 PHE A N 1
ATOM 775 C CA . PHE A 1 102 ? 24.810 4.178 -4.935 1.00 95.88 102 PHE A CA 1
ATOM 776 C C . PHE A 1 102 ? 23.739 5.228 -4.624 1.00 95.88 102 PHE A C 1
ATOM 778 O O . PHE A 1 102 ? 23.533 5.596 -3.465 1.00 95.88 102 PHE A O 1
ATOM 785 N N . VAL A 1 103 ? 23.009 5.674 -5.649 1.00 95.38 103 VAL A N 1
ATOM 786 C CA . VAL A 1 103 ? 21.888 6.604 -5.493 1.00 95.38 103 VAL A CA 1
ATOM 787 C C . VAL A 1 103 ? 20.726 5.946 -4.754 1.00 95.38 103 VAL A C 1
ATOM 789 O O . VAL A 1 103 ? 20.183 6.560 -3.833 1.00 95.38 103 VAL A O 1
ATOM 792 N N . THR A 1 104 ? 20.344 4.713 -5.106 1.00 94.69 104 THR A N 1
ATOM 793 C CA . THR A 1 104 ? 19.243 4.025 -4.405 1.00 94.69 104 THR A CA 1
ATOM 794 C C . THR A 1 104 ? 19.583 3.729 -2.948 1.00 94.69 104 THR A C 1
ATOM 796 O O . THR A 1 104 ? 18.707 3.885 -2.098 1.00 94.69 104 THR A O 1
ATOM 799 N N . LYS A 1 105 ? 20.848 3.409 -2.638 1.00 94.62 105 LYS A N 1
ATOM 800 C CA . LYS A 1 105 ? 21.346 3.283 -1.262 1.00 94.62 105 LYS A CA 1
ATOM 801 C C . LYS A 1 105 ? 21.108 4.551 -0.453 1.00 94.62 105 LYS A C 1
ATOM 803 O O . LYS A 1 105 ? 20.414 4.517 0.557 1.00 94.62 105 LYS A O 1
ATOM 808 N N . ASN A 1 106 ? 21.659 5.671 -0.922 1.00 95.06 106 ASN A N 1
ATOM 809 C CA . ASN A 1 106 ? 21.578 6.942 -0.206 1.00 95.06 106 ASN A CA 1
ATOM 810 C C . ASN A 1 106 ? 20.128 7.424 -0.089 1.00 95.06 106 ASN A C 1
ATOM 812 O O . ASN A 1 106 ? 19.759 8.052 0.899 1.00 95.06 106 ASN A O 1
ATOM 816 N N . TRP A 1 107 ? 19.292 7.123 -1.084 1.00 94.69 107 TRP A N 1
ATOM 817 C CA . TRP A 1 107 ? 17.868 7.430 -1.032 1.00 94.69 107 TRP A CA 1
ATOM 818 C C . TRP A 1 107 ? 17.135 6.613 0.035 1.00 94.69 107 TRP A C 1
ATOM 820 O O . TRP A 1 107 ? 16.357 7.174 0.808 1.00 94.69 107 TRP A O 1
ATOM 830 N N . GLY A 1 108 ? 17.421 5.311 0.114 1.00 92.19 108 GLY A N 1
ATOM 831 C CA . GLY A 1 108 ? 16.897 4.445 1.164 1.00 92.19 108 GLY A CA 1
ATOM 832 C C . GLY A 1 108 ? 17.336 4.900 2.552 1.00 92.19 108 GLY A C 1
ATOM 833 O O . GLY A 1 108 ? 16.489 5.106 3.417 1.00 92.19 108 GLY A O 1
ATOM 834 N N . GLU A 1 109 ? 18.633 5.149 2.748 1.00 92.25 109 GLU A N 1
ATOM 835 C CA . GLU A 1 109 ? 19.175 5.673 4.009 1.00 92.25 109 GLU A CA 1
ATOM 836 C C . GLU A 1 109 ? 18.515 7.002 4.399 1.00 92.25 109 GLU A C 1
ATOM 838 O O . GLU A 1 109 ? 18.078 7.155 5.538 1.00 92.25 109 GLU A O 1
ATOM 843 N N . TYR A 1 110 ? 18.354 7.928 3.449 1.00 92.00 110 TYR A N 1
ATOM 844 C CA . TYR A 1 110 ? 17.693 9.213 3.675 1.00 92.00 110 TYR A CA 1
ATOM 845 C C . TYR A 1 110 ? 16.239 9.056 4.145 1.00 92.00 110 TYR A C 1
ATOM 847 O O . TYR A 1 110 ? 15.828 9.699 5.112 1.00 92.00 110 TYR A O 1
ATOM 855 N N . LEU A 1 111 ? 15.456 8.192 3.490 1.00 90.06 111 LEU A N 1
ATOM 856 C CA . LEU A 1 111 ? 14.051 7.972 3.848 1.00 90.06 111 LEU A CA 1
ATOM 857 C C . LEU A 1 111 ? 13.884 7.181 5.151 1.00 90.06 111 LEU A C 1
ATOM 859 O O . LEU A 1 111 ? 12.908 7.386 5.875 1.00 90.06 111 LEU A O 1
ATOM 863 N N . LEU A 1 112 ? 14.818 6.278 5.447 1.00 87.31 112 LEU A N 1
ATOM 864 C CA . LEU A 1 112 ? 14.724 5.362 6.579 1.00 87.31 112 LEU A CA 1
ATOM 865 C C . LEU A 1 112 ? 15.407 5.881 7.848 1.00 87.31 112 LEU A C 1
ATOM 867 O O . LEU A 1 112 ? 15.117 5.342 8.914 1.00 87.31 112 LEU A O 1
ATOM 871 N N . HIS A 1 113 ? 16.235 6.932 7.775 1.00 81.62 113 HIS A N 1
ATOM 872 C CA . HIS A 1 113 ? 17.047 7.457 8.886 1.00 81.62 113 HIS A CA 1
ATOM 873 C C . HIS A 1 113 ? 16.269 7.694 10.196 1.00 81.62 113 HIS A C 1
ATOM 875 O O . HIS A 1 113 ? 16.811 7.537 11.287 1.00 81.62 113 HIS A O 1
ATOM 881 N N . HIS A 1 114 ? 14.980 8.035 10.111 1.00 72.44 114 HIS A N 1
ATOM 882 C CA . HIS A 1 114 ? 14.121 8.296 11.274 1.00 72.44 114 HIS A CA 1
ATOM 883 C C . HIS A 1 114 ? 13.187 7.134 11.643 1.00 72.44 114 HIS A C 1
ATOM 885 O O . HIS A 1 114 ? 12.246 7.314 12.417 1.00 72.44 114 HIS A O 1
ATOM 891 N N . THR A 1 115 ? 13.402 5.946 11.080 1.00 71.19 115 THR A N 1
ATOM 892 C CA . THR A 1 115 ? 12.465 4.826 11.185 1.00 71.19 115 THR A CA 1
ATOM 893 C C . THR A 1 115 ? 13.168 3.535 11.587 1.00 71.19 115 THR A C 1
ATOM 895 O O . THR A 1 115 ? 14.284 3.251 11.170 1.00 71.19 115 THR A O 1
ATOM 898 N N . VAL A 1 116 ? 12.474 2.687 12.348 1.00 64.94 116 VAL A N 1
ATOM 899 C CA . VAL A 1 116 ? 12.951 1.334 12.711 1.00 64.94 116 VAL A CA 1
ATOM 900 C C . VAL A 1 116 ? 12.762 0.340 11.543 1.00 64.94 116 VAL A C 1
ATOM 902 O O . VAL A 1 116 ? 12.958 -0.863 11.680 1.00 64.94 116 VAL A O 1
ATOM 905 N N . ALA A 1 117 ? 12.371 0.838 10.366 1.00 65.31 117 ALA A N 1
ATOM 906 C CA . ALA A 1 117 ? 11.966 0.059 9.201 1.00 65.31 117 ALA A CA 1
ATOM 907 C C . ALA A 1 117 ? 13.129 -0.483 8.357 1.00 65.31 117 ALA A C 1
ATOM 909 O O . ALA A 1 117 ? 12.882 -1.203 7.390 1.00 65.31 117 ALA A O 1
ATOM 910 N N . GLY A 1 118 ? 14.377 -0.158 8.714 1.00 63.66 118 GLY A N 1
ATOM 911 C CA . GLY A 1 118 ? 15.561 -0.425 7.891 1.00 63.66 118 GLY A CA 1
ATOM 912 C C . GLY A 1 118 ? 15.776 -1.885 7.481 1.00 63.66 118 GLY A C 1
ATOM 913 O O . GLY A 1 118 ? 16.425 -2.134 6.476 1.00 63.66 118 GLY A O 1
ATOM 914 N N . HIS A 1 119 ? 15.198 -2.847 8.209 1.00 72.25 119 HIS A N 1
ATOM 915 C CA . HIS A 1 119 ? 15.288 -4.273 7.867 1.00 72.25 119 HIS A CA 1
ATOM 916 C C . HIS A 1 119 ? 14.116 -4.791 7.015 1.00 72.25 119 HIS A C 1
ATOM 918 O O . HIS A 1 119 ? 14.222 -5.863 6.430 1.00 72.25 119 HIS A O 1
ATOM 924 N N . GLN A 1 120 ? 12.991 -4.070 6.960 1.00 84.69 120 GLN A N 1
ATOM 925 C CA . GLN A 1 120 ? 11.777 -4.505 6.250 1.00 84.69 120 GLN A CA 1
ATOM 926 C C . GLN A 1 120 ? 11.653 -3.882 4.860 1.00 84.69 120 GLN A C 1
ATOM 928 O O . GLN A 1 120 ? 11.093 -4.506 3.958 1.00 84.69 120 GLN A O 1
ATOM 933 N N . VAL A 1 121 ? 12.165 -2.659 4.694 1.00 93.00 121 VAL A N 1
ATOM 934 C CA . VAL A 1 121 ? 12.122 -1.914 3.434 1.00 93.00 121 VAL A CA 1
ATOM 935 C C . VAL A 1 121 ? 13.506 -1.910 2.805 1.00 93.00 121 VAL A C 1
ATOM 937 O O . VAL A 1 121 ? 14.420 -1.260 3.306 1.00 93.00 121 VAL A O 1
ATOM 940 N N . ARG A 1 122 ? 13.645 -2.621 1.688 1.00 93.75 122 ARG A N 1
ATOM 941 C CA . ARG A 1 122 ? 14.886 -2.736 0.918 1.00 93.75 122 ARG A CA 1
ATOM 942 C C . ARG A 1 122 ? 14.784 -1.923 -0.363 1.00 93.75 122 ARG A C 1
ATOM 944 O O . ARG A 1 122 ? 13.737 -1.899 -1.009 1.00 93.75 122 ARG A O 1
ATOM 951 N N . PHE A 1 123 ? 15.871 -1.259 -0.733 1.00 95.44 123 PHE A N 1
ATOM 952 C CA . PHE A 1 123 ? 15.946 -0.428 -1.934 1.00 95.44 123 PHE A CA 1
ATOM 953 C C . PHE A 1 123 ? 16.847 -1.104 -2.959 1.00 95.44 123 PHE A C 1
ATOM 955 O O . PHE A 1 123 ? 18.029 -1.334 -2.708 1.00 95.44 123 PHE A O 1
ATOM 962 N N . LEU A 1 124 ? 16.276 -1.408 -4.119 1.00 96.56 124 LEU A N 1
ATOM 963 C CA . LEU A 1 124 ? 16.926 -2.121 -5.203 1.00 96.56 124 LEU A CA 1
ATOM 964 C C . LEU A 1 124 ? 17.093 -1.197 -6.413 1.00 96.56 124 LEU A C 1
ATOM 966 O O . LEU A 1 124 ? 16.168 -0.500 -6.840 1.00 96.56 124 LEU A O 1
ATOM 970 N N . ALA A 1 125 ? 18.300 -1.198 -6.960 1.00 97.19 125 ALA A N 1
ATOM 971 C CA . ALA A 1 125 ? 18.647 -0.532 -8.200 1.00 97.19 125 ALA A CA 1
ATOM 972 C C . ALA A 1 125 ? 18.439 -1.463 -9.394 1.00 97.19 125 ALA A C 1
ATOM 974 O O . ALA A 1 125 ? 18.893 -2.608 -9.379 1.00 97.19 125 ALA A O 1
ATOM 975 N N . ASP A 1 126 ? 17.831 -0.916 -10.445 1.00 96.62 126 ASP A N 1
ATOM 976 C CA . ASP A 1 126 ? 17.755 -1.485 -11.793 1.00 96.62 126 ASP A CA 1
ATOM 977 C C . ASP A 1 126 ? 18.496 -0.557 -12.780 1.00 96.62 126 ASP A C 1
ATOM 979 O O . ASP A 1 126 ? 17.855 0.196 -13.514 1.00 96.62 126 ASP A O 1
ATOM 983 N N . PRO A 1 127 ? 19.844 -0.512 -12.784 1.00 94.06 127 PRO A N 1
ATOM 984 C CA . PRO A 1 127 ? 20.585 0.532 -13.497 1.00 94.06 127 PRO A CA 1
ATOM 985 C C . PRO A 1 127 ? 20.356 0.516 -15.012 1.00 94.06 127 PRO A C 1
ATOM 987 O O . PRO A 1 127 ? 20.318 1.570 -15.642 1.00 94.06 127 PRO A O 1
ATOM 990 N N . ALA A 1 128 ? 20.205 -0.682 -15.583 1.00 92.38 128 ALA A N 1
ATOM 991 C CA . ALA A 1 128 ? 19.983 -0.891 -17.011 1.00 92.38 128 ALA A CA 1
ATOM 992 C C . ALA A 1 128 ? 18.492 -0.883 -17.397 1.00 92.38 128 ALA A C 1
ATOM 994 O O . ALA A 1 128 ? 18.170 -0.871 -18.584 1.00 92.38 128 ALA A O 1
ATOM 995 N N . GLY A 1 129 ? 17.580 -0.885 -16.418 1.00 93.00 129 GLY A N 1
ATOM 996 C CA . GLY A 1 129 ? 16.143 -0.962 -16.666 1.00 93.00 129 GLY A CA 1
ATOM 997 C C . GLY A 1 129 ? 15.675 -2.332 -17.168 1.00 93.00 129 GLY A C 1
ATOM 998 O O . GLY A 1 129 ? 14.568 -2.422 -17.692 1.00 93.00 129 GLY A O 1
ATOM 999 N N . GLU A 1 130 ? 16.495 -3.383 -17.072 1.00 94.25 130 GLU A N 1
ATOM 1000 C CA . GLU A 1 130 ? 16.211 -4.706 -17.648 1.00 94.25 130 GLU A CA 1
ATOM 1001 C C . GLU A 1 130 ? 15.021 -5.372 -16.959 1.00 94.25 130 GLU A C 1
ATOM 1003 O O . GLU A 1 130 ? 14.103 -5.851 -17.628 1.00 94.25 130 GLU A O 1
ATOM 1008 N N . PHE A 1 131 ? 14.988 -5.327 -15.625 1.00 94.81 131 PHE A N 1
ATOM 1009 C CA . PHE A 1 131 ? 13.869 -5.848 -14.841 1.00 94.81 131 PHE A CA 1
ATOM 1010 C C . PHE A 1 131 ? 12.578 -5.093 -15.166 1.00 94.81 131 PHE A C 1
ATOM 1012 O O . PHE A 1 131 ? 11.531 -5.681 -15.438 1.00 94.81 131 PHE A O 1
ATOM 1019 N N . THR A 1 132 ? 12.671 -3.767 -15.201 1.00 94.75 132 THR A N 1
ATOM 1020 C CA . THR A 1 132 ? 11.551 -2.877 -15.512 1.00 94.75 132 THR A CA 1
ATOM 1021 C C . THR A 1 132 ? 11.025 -3.085 -16.939 1.00 94.75 132 THR A C 1
ATOM 1023 O O . THR A 1 132 ? 9.814 -3.029 -17.176 1.00 94.75 132 THR A O 1
ATOM 1026 N N . LYS A 1 133 ? 11.923 -3.350 -17.893 1.00 93.56 133 LYS A N 1
ATOM 1027 C CA . LYS A 1 133 ? 11.602 -3.628 -19.296 1.00 93.56 133 LYS A CA 1
ATOM 1028 C C . LYS A 1 133 ? 10.866 -4.948 -19.460 1.00 93.56 133 LYS A C 1
ATOM 1030 O O . LYS A 1 133 ? 9.862 -4.977 -20.167 1.00 93.56 133 LYS A O 1
ATOM 1035 N N . GLU A 1 134 ? 11.322 -6.001 -18.787 1.00 92.31 134 GLU A N 1
ATOM 1036 C CA . GLU A 1 134 ? 10.696 -7.327 -18.849 1.00 92.31 134 GLU A CA 1
ATOM 1037 C C . GLU A 1 134 ? 9.266 -7.308 -18.286 1.00 92.31 134 GLU A C 1
ATOM 1039 O O . GLU A 1 134 ? 8.370 -7.972 -18.800 1.00 92.31 134 GLU A O 1
ATOM 1044 N N . LEU A 1 135 ? 9.012 -6.459 -17.287 1.00 91.06 135 LEU A N 1
ATOM 1045 C CA . LEU A 1 135 ? 7.669 -6.229 -16.748 1.00 91.06 135 LEU A CA 1
ATOM 1046 C C . LEU A 1 135 ? 6.758 -5.377 -17.658 1.00 91.06 135 LEU A C 1
ATOM 1048 O O . LEU A 1 135 ? 5.585 -5.173 -17.330 1.00 91.06 135 LEU A O 1
ATOM 1052 N N . GLY A 1 136 ? 7.278 -4.845 -18.771 1.00 89.69 136 GLY A N 1
ATOM 1053 C CA . GLY A 1 136 ? 6.564 -3.927 -19.667 1.00 89.69 136 GLY A CA 1
ATOM 1054 C C . GLY A 1 136 ? 6.357 -2.523 -19.084 1.00 89.69 136 GLY A C 1
ATOM 1055 O O . GLY A 1 136 ? 5.534 -1.754 -19.575 1.00 89.69 136 GLY A O 1
ATOM 1056 N N . LEU A 1 137 ? 7.074 -2.173 -18.014 1.00 92.44 137 LEU A N 1
ATOM 1057 C CA . LEU A 1 137 ? 6.858 -0.943 -17.242 1.00 92.44 137 LEU A CA 1
ATOM 1058 C C . LEU A 1 137 ? 7.900 0.138 -17.507 1.00 92.44 137 LEU A C 1
ATOM 1060 O O . LEU A 1 137 ? 7.854 1.197 -16.881 1.00 92.44 137 LEU A O 1
ATOM 1064 N N . LEU A 1 138 ? 8.815 -0.102 -18.441 1.00 92.69 138 LEU A N 1
ATOM 1065 C CA . LEU A 1 138 ? 9.770 0.902 -18.883 1.00 92.69 138 LEU A CA 1
ATOM 1066 C C . LEU A 1 138 ? 9.048 1.935 -19.757 1.00 92.69 138 LEU A C 1
ATOM 1068 O O . LEU A 1 138 ? 8.279 1.578 -20.652 1.00 92.69 138 LEU A O 1
ATOM 1072 N N . PHE A 1 139 ? 9.259 3.219 -19.485 1.00 90.44 139 PHE A N 1
ATOM 1073 C CA . PHE A 1 139 ? 8.698 4.302 -20.288 1.00 90.44 139 PHE A CA 1
ATOM 1074 C C . PHE A 1 139 ? 9.722 5.402 -20.542 1.00 90.44 139 PHE A C 1
ATOM 1076 O O . PHE A 1 139 ? 10.647 5.621 -19.753 1.00 90.44 139 PHE A O 1
ATOM 1083 N N . ASP A 1 140 ? 9.525 6.118 -21.647 1.00 90.44 140 ASP A N 1
ATOM 1084 C CA . ASP A 1 140 ? 10.357 7.259 -21.993 1.00 90.44 140 ASP A CA 1
ATOM 1085 C C . ASP A 1 140 ? 10.075 8.433 -21.049 1.00 90.44 140 ASP A C 1
ATOM 1087 O O . ASP A 1 140 ? 9.027 9.083 -21.100 1.00 90.44 140 ASP A O 1
ATOM 1091 N N . ALA A 1 141 ? 11.044 8.692 -20.177 1.00 88.06 141 ALA A N 1
ATOM 1092 C CA . ALA A 1 141 ? 11.047 9.798 -19.236 1.00 88.06 141 ALA A CA 1
ATOM 1093 C C . ALA A 1 141 ? 12.235 10.747 -19.482 1.00 88.06 141 ALA A C 1
ATOM 1095 O O . ALA A 1 141 ? 12.558 11.573 -18.621 1.00 88.06 141 ALA A O 1
ATOM 1096 N N . THR A 1 142 ? 12.876 10.656 -20.656 1.00 88.56 142 THR A N 1
ATOM 1097 C CA . THR A 1 142 ? 14.114 11.377 -21.004 1.00 88.56 142 THR A CA 1
ATOM 1098 C C . THR A 1 142 ? 14.016 12.883 -20.787 1.00 88.56 142 THR A C 1
ATOM 1100 O O . THR A 1 142 ? 14.960 13.492 -20.291 1.00 88.56 142 THR A O 1
ATOM 1103 N N . LYS A 1 143 ? 12.854 13.489 -21.057 1.00 88.44 143 LYS A N 1
ATOM 1104 C CA . LYS A 1 143 ? 12.622 14.932 -20.862 1.00 88.44 143 LYS A CA 1
ATOM 1105 C C . LYS A 1 143 ? 12.786 15.408 -19.417 1.00 88.44 143 LYS A C 1
ATOM 1107 O O . LYS A 1 143 ? 13.089 16.576 -19.204 1.00 88.44 143 LYS A O 1
ATOM 1112 N N . VAL A 1 144 ? 12.540 14.536 -18.442 1.00 86.06 144 VAL A N 1
ATOM 1113 C CA . VAL A 1 144 ? 12.568 14.879 -17.011 1.00 86.06 144 VAL A CA 1
ATOM 1114 C C . VAL A 1 144 ? 13.776 14.252 -16.319 1.00 86.06 144 VAL A C 1
ATOM 1116 O O . VAL A 1 144 ? 14.382 14.880 -15.459 1.00 86.06 144 VAL A O 1
ATOM 1119 N N . PHE A 1 145 ? 14.137 13.025 -16.701 1.00 86.00 145 PHE A N 1
ATOM 1120 C CA . PHE A 1 145 ? 15.130 12.210 -16.000 1.00 86.00 145 PHE A CA 1
ATOM 1121 C C . PHE A 1 145 ? 16.384 11.887 -16.823 1.00 86.00 145 PHE A C 1
ATOM 1123 O O . PHE A 1 145 ? 17.301 11.264 -16.293 1.00 86.00 145 PHE A O 1
ATOM 1130 N N . GLY A 1 146 ? 16.440 12.292 -18.095 1.00 88.62 146 GLY A N 1
ATOM 1131 C CA . GLY A 1 146 ? 17.571 12.067 -19.004 1.00 88.62 146 GLY A CA 1
ATOM 1132 C C . GLY A 1 146 ? 17.604 10.690 -19.678 1.00 88.62 146 GLY A C 1
ATOM 1133 O O . GLY A 1 146 ? 18.153 10.567 -20.766 1.00 88.62 146 GLY A O 1
ATOM 1134 N N . ASN A 1 147 ? 16.975 9.675 -19.086 1.00 90.50 147 ASN A N 1
ATOM 1135 C CA . ASN A 1 147 ? 16.886 8.308 -19.603 1.00 90.50 147 ASN A CA 1
ATOM 1136 C C . ASN A 1 147 ? 15.470 7.724 -19.444 1.00 90.50 147 ASN A C 1
ATOM 1138 O O . ASN A 1 147 ? 14.594 8.336 -18.827 1.00 90.50 147 ASN A O 1
ATOM 1142 N N . GLU A 1 148 ? 15.250 6.533 -20.001 1.00 93.56 148 GLU A N 1
ATOM 1143 C CA . GLU A 1 148 ? 14.041 5.743 -19.750 1.00 93.56 148 GLU A CA 1
ATOM 1144 C C . GLU A 1 148 ? 13.967 5.328 -18.276 1.00 93.56 148 GLU A C 1
ATOM 1146 O O . GLU A 1 148 ? 14.988 5.043 -17.646 1.00 93.56 148 GLU A O 1
ATOM 1151 N N . ARG A 1 149 ? 12.756 5.314 -17.713 1.00 94.62 149 ARG A N 1
ATOM 1152 C CA . ARG A 1 149 ? 12.514 5.045 -16.289 1.00 94.62 149 ARG A CA 1
ATOM 1153 C C . ARG A 1 149 ? 11.381 4.055 -16.085 1.00 94.62 149 ARG A C 1
ATOM 1155 O O . ARG A 1 149 ? 10.627 3.741 -17.002 1.00 94.62 149 ARG A O 1
ATOM 1162 N N . SER A 1 150 ? 11.248 3.582 -14.851 1.00 94.12 150 SER A N 1
ATOM 1163 C CA . SER A 1 150 ? 10.112 2.765 -14.436 1.00 94.12 150 SER A CA 1
ATOM 1164 C C . SER A 1 150 ? 8.861 3.605 -14.281 1.00 94.12 150 SER A C 1
ATOM 1166 O O . SER A 1 150 ? 8.874 4.607 -13.568 1.00 94.12 150 SER A O 1
ATOM 1168 N N . LYS A 1 151 ? 7.741 3.148 -14.841 1.00 92.62 151 LYS A N 1
ATOM 1169 C CA . LYS A 1 151 ? 6.426 3.641 -14.429 1.00 92.62 151 LYS A CA 1
ATOM 1170 C C . LYS A 1 151 ? 6.268 3.450 -12.926 1.00 92.62 151 LYS A C 1
ATOM 1172 O O . LYS A 1 151 ? 6.892 2.575 -12.320 1.00 92.62 151 LYS A O 1
ATOM 1177 N N . ARG A 1 152 ? 5.431 4.274 -12.315 1.00 94.44 152 ARG A N 1
ATOM 1178 C CA . ARG A 1 152 ? 5.049 4.100 -10.926 1.00 94.44 152 ARG A CA 1
ATOM 1179 C C . ARG A 1 152 ? 4.041 2.965 -10.817 1.00 94.44 152 ARG A C 1
ATOM 1181 O O . ARG A 1 152 ? 3.043 2.933 -11.540 1.00 94.44 152 ARG A O 1
ATOM 1188 N N . TYR A 1 153 ? 4.320 2.037 -9.913 1.00 93.94 153 TYR A N 1
ATOM 1189 C CA . TYR A 1 153 ? 3.428 0.924 -9.645 1.00 93.94 153 TYR A CA 1
ATOM 1190 C C . TYR A 1 153 ? 3.594 0.390 -8.227 1.00 93.94 153 TYR A C 1
ATOM 1192 O O . TYR A 1 153 ? 4.556 0.697 -7.521 1.00 93.94 153 TYR A O 1
ATOM 1200 N N . THR A 1 154 ? 2.659 -0.457 -7.818 1.00 95.31 154 THR A N 1
ATOM 1201 C CA . THR A 1 154 ? 2.796 -1.333 -6.658 1.00 95.31 154 THR A CA 1
ATOM 1202 C C . THR A 1 154 ? 2.247 -2.712 -6.992 1.00 95.31 154 THR A C 1
ATOM 1204 O O . THR A 1 154 ? 1.163 -2.844 -7.560 1.00 95.31 154 THR A O 1
ATOM 1207 N N . PHE A 1 155 ? 2.997 -3.747 -6.636 1.00 93.88 155 PHE A N 1
ATOM 1208 C CA . PHE A 1 155 ? 2.586 -5.138 -6.743 1.00 93.88 155 PHE A CA 1
ATOM 1209 C C . PHE A 1 155 ? 2.444 -5.749 -5.364 1.00 93.88 155 PHE A C 1
ATOM 1211 O O . PHE A 1 155 ? 3.308 -5.574 -4.503 1.00 93.88 155 PHE A O 1
ATOM 1218 N N . LEU A 1 156 ? 1.365 -6.503 -5.190 1.00 91.75 156 LEU A N 1
ATOM 1219 C CA . LEU A 1 156 ? 1.188 -7.396 -4.058 1.00 91.75 156 LEU A CA 1
ATOM 1220 C C . LEU A 1 156 ? 1.505 -8.808 -4.527 1.00 91.75 156 LEU A C 1
ATOM 1222 O O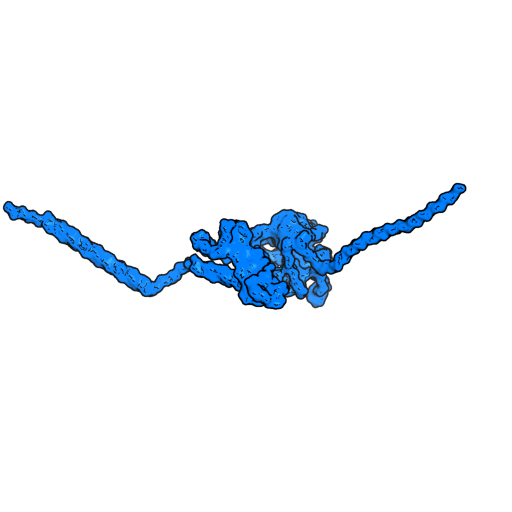 . LEU A 1 156 ? 0.975 -9.258 -5.545 1.00 91.75 156 LEU A O 1
ATOM 1226 N N . LEU A 1 157 ? 2.380 -9.486 -3.794 1.00 91.50 157 LEU A N 1
ATOM 1227 C CA . LEU A 1 157 ? 2.796 -10.846 -4.088 1.00 91.50 157 LEU A CA 1
ATOM 1228 C C . LEU A 1 157 ? 2.522 -11.763 -2.908 1.00 91.50 157 LEU A C 1
ATOM 1230 O O . LEU A 1 157 ? 2.663 -11.358 -1.754 1.00 91.50 157 LEU A O 1
ATOM 1234 N N . GLU A 1 158 ? 2.188 -13.006 -3.223 1.00 89.19 158 GLU A N 1
ATOM 1235 C CA . GLU A 1 158 ? 2.059 -14.112 -2.281 1.00 89.19 158 GLU A CA 1
ATOM 1236 C C . GLU A 1 158 ? 2.770 -15.326 -2.886 1.00 89.19 158 GLU A C 1
ATOM 1238 O O . GLU A 1 158 ? 2.473 -15.725 -4.013 1.00 89.19 158 GLU A O 1
ATOM 1243 N N . ASP A 1 159 ? 3.773 -15.846 -2.175 1.00 87.94 159 ASP A N 1
ATOM 1244 C CA . ASP A 1 159 ? 4.569 -17.018 -2.575 1.00 87.94 159 ASP A CA 1
ATOM 1245 C C . ASP A 1 159 ? 5.120 -16.937 -4.019 1.00 87.94 159 ASP A C 1
ATOM 1247 O O . ASP A 1 159 ? 5.091 -17.885 -4.811 1.00 87.94 159 ASP A O 1
ATOM 1251 N N . GLY A 1 160 ? 5.621 -15.753 -4.376 1.00 86.00 160 GLY A N 1
ATOM 1252 C CA . GLY A 1 160 ? 6.277 -15.455 -5.651 1.00 86.00 160 GLY A CA 1
ATOM 1253 C C . GLY A 1 160 ? 5.320 -15.171 -6.807 1.00 86.00 160 GLY A C 1
ATOM 1254 O O . GLY A 1 160 ? 5.776 -14.953 -7.930 1.00 86.00 160 GLY A O 1
ATOM 1255 N N . VAL A 1 161 ? 4.009 -15.169 -6.556 1.00 85.94 161 VAL A N 1
ATOM 1256 C CA . VAL A 1 161 ? 2.970 -14.899 -7.556 1.00 85.94 161 VAL A CA 1
ATOM 1257 C C . VAL A 1 161 ? 2.344 -13.534 -7.302 1.00 85.94 161 VAL A C 1
ATOM 1259 O O . VAL A 1 161 ? 1.996 -13.194 -6.172 1.00 85.94 161 VAL A O 1
ATOM 1262 N N . ILE A 1 162 ? 2.174 -12.747 -8.362 1.00 86.94 162 ILE A N 1
ATOM 1263 C CA . ILE A 1 162 ? 1.522 -11.439 -8.308 1.00 86.94 162 ILE A CA 1
ATOM 1264 C C . ILE A 1 162 ? 0.020 -11.641 -8.100 1.00 86.94 162 ILE A C 1
ATOM 1266 O O . ILE A 1 162 ? -0.675 -12.150 -8.977 1.00 86.94 162 ILE A O 1
ATOM 1270 N N . THR A 1 163 ? -0.500 -11.214 -6.953 1.00 80.56 163 THR A N 1
ATOM 1271 C CA . THR A 1 163 ? -1.928 -11.316 -6.621 1.00 80.56 163 THR A CA 1
ATOM 1272 C C . THR A 1 163 ? -2.704 -10.073 -7.037 1.00 80.56 163 THR A C 1
ATOM 1274 O O . THR A 1 163 ? -3.851 -10.186 -7.466 1.00 80.56 163 THR A O 1
ATOM 1277 N N . LYS A 1 164 ? -2.090 -8.886 -6.951 1.00 83.38 164 LYS A N 1
ATOM 1278 C CA . LYS A 1 164 ? -2.684 -7.615 -7.396 1.00 83.38 164 LYS A CA 1
ATOM 1279 C C . LYS A 1 164 ? -1.633 -6.677 -7.984 1.00 83.38 164 LYS A C 1
ATOM 1281 O O . LYS A 1 164 ? -0.489 -6.643 -7.530 1.00 83.38 164 LYS A O 1
ATOM 1286 N N . THR A 1 165 ? -2.059 -5.877 -8.960 1.00 84.88 165 THR A N 1
ATOM 1287 C CA . THR A 1 165 ? -1.232 -4.879 -9.649 1.00 84.88 165 THR A CA 1
ATOM 1288 C C . THR A 1 165 ? -1.888 -3.504 -9.614 1.00 84.88 165 THR A C 1
ATOM 1290 O O . THR A 1 165 ? -3.020 -3.354 -10.071 1.00 84.88 165 THR A O 1
ATOM 1293 N N . PHE A 1 166 ? -1.152 -2.496 -9.155 1.00 88.44 166 PHE A N 1
ATOM 1294 C CA . PHE A 1 166 ? -1.559 -1.092 -9.146 1.00 88.44 166 PHE A CA 1
ATOM 1295 C C . PHE A 1 166 ? -0.580 -0.308 -10.010 1.00 88.44 166 PHE A C 1
ATOM 1297 O O . PHE A 1 166 ? 0.500 0.038 -9.546 1.00 88.44 166 PHE A O 1
ATOM 1304 N N . ILE A 1 167 ? -0.911 -0.090 -11.280 1.00 87.12 167 ILE A N 1
ATOM 1305 C CA . ILE A 1 167 ? -0.040 0.602 -12.239 1.00 87.12 167 ILE A CA 1
ATOM 1306 C C . ILE A 1 167 ? -0.686 1.937 -12.584 1.00 87.12 167 ILE A C 1
ATOM 1308 O O . ILE A 1 167 ? -1.848 1.975 -12.989 1.00 87.12 167 ILE A O 1
ATOM 1312 N N . GLU A 1 168 ? 0.066 3.023 -12.441 1.00 86.75 168 GLU A N 1
ATOM 1313 C CA . GLU A 1 168 ? -0.425 4.363 -12.756 1.00 86.75 168 GLU A CA 1
ATOM 1314 C C . GLU A 1 168 ? -0.656 4.503 -14.271 1.00 86.75 168 GLU A C 1
ATOM 1316 O O . GLU A 1 168 ? 0.269 4.237 -15.048 1.00 86.75 168 GLU A O 1
ATOM 1321 N N . PRO A 1 169 ? -1.851 4.934 -14.721 1.00 78.31 169 PRO A N 1
ATOM 1322 C CA . PRO A 1 169 ? -2.171 5.028 -16.147 1.00 78.31 169 PRO A CA 1
ATOM 1323 C C . PRO A 1 169 ? -1.255 6.024 -16.868 1.00 78.31 169 PRO A C 1
ATOM 1325 O O . PRO A 1 169 ? -0.762 5.736 -17.960 1.00 78.31 169 PRO A O 1
ATOM 1328 N N . ASP A 1 170 ? -0.949 7.138 -16.199 1.00 78.94 170 ASP A N 1
ATOM 1329 C CA . ASP A 1 170 ? -0.033 8.175 -16.680 1.00 78.94 170 ASP A CA 1
ATOM 1330 C C . ASP A 1 170 ? 1.440 7.839 -16.379 1.00 78.94 170 ASP A C 1
ATOM 1332 O O . ASP A 1 170 ? 2.352 8.564 -16.771 1.00 78.94 170 ASP A O 1
ATOM 1336 N N . GLY A 1 171 ? 1.696 6.755 -15.639 1.00 77.69 171 GLY A N 1
ATOM 1337 C CA . GLY A 1 171 ? 3.024 6.274 -15.261 1.00 77.69 171 GLY A CA 1
ATOM 1338 C C . GLY A 1 171 ? 3.756 7.095 -14.193 1.00 77.69 171 GLY A C 1
ATOM 1339 O O . GLY A 1 171 ? 4.746 6.604 -13.656 1.00 77.69 171 GLY A O 1
ATOM 1340 N N . VAL A 1 172 ? 3.307 8.310 -13.858 1.00 78.19 172 VAL A N 1
ATOM 1341 C CA . VAL A 1 172 ? 4.058 9.236 -12.978 1.00 78.19 172 VAL A CA 1
ATOM 1342 C C . VAL A 1 172 ? 3.267 9.703 -11.751 1.00 78.19 172 VAL A C 1
ATOM 1344 O O . VAL A 1 172 ? 3.882 9.924 -10.696 1.00 78.19 172 VAL A O 1
ATOM 1347 N N . SER A 1 173 ? 1.941 9.832 -11.872 1.00 83.19 173 SER A N 1
ATOM 1348 C CA . SER A 1 173 ? 1.005 10.226 -10.805 1.00 83.19 173 SER A CA 1
ATOM 1349 C C . SER A 1 173 ? 1.112 9.329 -9.573 1.00 83.19 173 SER A C 1
ATOM 1351 O O . SER A 1 173 ? 1.703 8.261 -9.642 1.00 83.19 173 SER A O 1
ATOM 1353 N N . VAL A 1 174 ? 0.593 9.776 -8.429 1.00 85.19 174 VAL A N 1
ATOM 1354 C CA . VAL A 1 174 ? 0.426 8.941 -7.229 1.00 85.19 174 VAL A CA 1
ATOM 1355 C C . VAL A 1 174 ? -1.061 8.945 -6.921 1.00 85.19 174 VAL A C 1
ATOM 1357 O O . VAL A 1 174 ? -1.559 9.901 -6.330 1.00 85.19 174 VAL A O 1
ATOM 1360 N N . ASP A 1 175 ? -1.769 7.927 -7.390 1.00 84.62 175 ASP A N 1
ATOM 1361 C CA . ASP A 1 175 ? -3.203 7.794 -7.182 1.00 84.62 175 ASP A CA 1
ATOM 1362 C C . ASP A 1 175 ? -3.576 6.338 -6.900 1.00 84.62 175 ASP A C 1
ATOM 1364 O O . ASP A 1 175 ? -3.894 5.998 -5.764 1.00 84.62 175 ASP A O 1
ATOM 1368 N N . VAL A 1 176 ? -3.498 5.456 -7.899 1.00 85.69 176 VAL A N 1
ATOM 1369 C CA . VAL A 1 176 ? -3.842 4.032 -7.748 1.00 85.69 176 VAL A CA 1
ATOM 1370 C C . VAL A 1 176 ? -2.783 3.246 -6.979 1.00 85.69 176 VAL A C 1
ATOM 1372 O O . VAL A 1 176 ? -3.125 2.273 -6.313 1.00 85.69 176 VAL A O 1
ATOM 1375 N N . SER A 1 177 ? -1.516 3.661 -7.043 1.00 89.00 177 SER A N 1
ATOM 1376 C CA . SER A 1 177 ? -0.404 3.032 -6.326 1.00 89.00 177 SER A CA 1
ATOM 1377 C C . SER A 1 177 ? -0.142 3.656 -4.949 1.00 89.00 177 SER A C 1
ATOM 1379 O O . SER A 1 177 ? 0.877 3.357 -4.325 1.00 89.00 177 SER A O 1
ATOM 1381 N N . ASP A 1 178 ? -1.023 4.538 -4.463 1.00 90.19 178 ASP A N 1
ATOM 1382 C CA . ASP A 1 178 ? -0.916 5.108 -3.119 1.00 90.19 178 ASP A CA 1
ATOM 1383 C C . ASP A 1 178 ? -1.127 4.047 -2.029 1.00 90.19 178 ASP A C 1
ATOM 1385 O O . ASP A 1 178 ? -1.998 3.180 -2.131 1.00 90.19 178 ASP A O 1
ATOM 1389 N N . ALA A 1 179 ? -0.366 4.156 -0.938 1.00 89.44 179 ALA A N 1
ATOM 1390 C CA . ALA A 1 179 ? -0.409 3.194 0.157 1.00 89.44 179 ALA A CA 1
ATOM 1391 C C . ALA A 1 179 ? -1.805 3.060 0.792 1.00 89.44 179 ALA A C 1
ATOM 1393 O O . ALA A 1 179 ? -2.193 1.952 1.159 1.00 89.44 179 ALA A O 1
ATOM 1394 N N . ASN A 1 180 ? -2.581 4.147 0.901 1.00 85.38 180 ASN A N 1
ATOM 1395 C CA . ASN A 1 180 ? -3.930 4.081 1.468 1.00 85.38 180 ASN A CA 1
ATOM 1396 C C . ASN A 1 180 ? -4.872 3.295 0.556 1.00 85.38 180 ASN A C 1
ATOM 1398 O O . ASN A 1 180 ? -5.571 2.403 1.034 1.00 85.38 180 ASN A O 1
ATOM 1402 N N . LYS A 1 181 ? -4.838 3.559 -0.756 1.00 84.25 181 LYS A N 1
ATOM 1403 C CA . LYS A 1 181 ? -5.674 2.830 -1.720 1.00 84.25 181 LYS A CA 1
ATOM 1404 C C . LYS A 1 181 ? -5.316 1.352 -1.776 1.00 84.25 181 LYS A C 1
ATOM 1406 O O . LYS A 1 181 ? -6.201 0.502 -1.773 1.00 84.25 181 LYS A O 1
ATOM 1411 N N . VAL A 1 182 ? -4.024 1.025 -1.744 1.00 85.56 182 VAL A N 1
ATOM 1412 C CA . VAL A 1 182 ? -3.578 -0.374 -1.689 1.00 85.56 182 VAL A CA 1
ATOM 1413 C C . VAL A 1 182 ? -4.055 -1.056 -0.399 1.00 85.56 182 VAL A C 1
ATOM 1415 O O . VAL A 1 182 ? -4.442 -2.224 -0.427 1.00 85.56 182 VAL A O 1
ATOM 1418 N N . LEU A 1 183 ? -4.100 -0.344 0.734 1.00 81.00 183 LEU A N 1
ATOM 1419 C CA . LEU A 1 183 ? -4.659 -0.876 1.982 1.00 81.00 183 LEU A CA 1
ATOM 1420 C C . LEU A 1 183 ? -6.175 -1.087 1.936 1.00 81.00 183 LEU A C 1
ATOM 1422 O O . LEU A 1 183 ? -6.650 -2.056 2.537 1.00 81.00 183 LEU A O 1
ATOM 1426 N N . GLU A 1 184 ? -6.920 -0.212 1.264 1.00 75.19 184 GLU A N 1
ATOM 1427 C CA . GLU A 1 184 ? -8.365 -0.355 1.035 1.00 75.19 184 GLU A CA 1
ATOM 1428 C C . GLU A 1 184 ? -8.674 -1.536 0.110 1.00 75.19 184 GLU A C 1
ATOM 1430 O O . GLU A 1 184 ? -9.586 -2.318 0.362 1.00 75.19 184 GLU A O 1
ATOM 1435 N N . GLU A 1 185 ? -7.853 -1.744 -0.912 1.00 70.38 185 GLU A N 1
ATOM 1436 C CA . GLU A 1 185 ? -7.994 -2.860 -1.848 1.00 70.38 185 GLU A CA 1
ATOM 1437 C C . GLU A 1 185 ? -7.557 -4.201 -1.252 1.00 70.38 185 GLU A C 1
ATOM 1439 O O . GLU A 1 185 ? -7.799 -5.254 -1.828 1.00 70.38 185 GLU A O 1
ATOM 1444 N N . LEU A 1 186 ? -6.943 -4.219 -0.071 1.00 65.81 186 LEU A N 1
ATOM 1445 C CA . LEU A 1 186 ? -6.731 -5.458 0.683 1.00 65.81 186 LEU A CA 1
ATOM 1446 C C . LEU A 1 186 ? -8.015 -5.980 1.357 1.00 65.81 186 LEU A C 1
ATOM 1448 O O . LEU A 1 186 ? -7.966 -7.036 1.983 1.00 65.81 186 LEU A O 1
ATOM 1452 N N . PHE A 1 187 ? -9.137 -5.261 1.264 1.00 66.94 187 PHE A N 1
ATOM 1453 C CA . PHE A 1 187 ? -10.462 -5.832 1.500 1.00 66.94 187 PHE A CA 1
ATOM 1454 C C . PHE A 1 187 ? -10.927 -6.578 0.237 1.00 66.94 187 PHE A C 1
ATOM 1456 O O . PHE A 1 187 ? -10.647 -6.150 -0.884 1.00 66.94 187 PHE A O 1
ATOM 1463 N N . ASP A 1 188 ? -11.653 -7.687 0.388 1.00 69.19 188 ASP A N 1
ATOM 1464 C CA . ASP A 1 188 ? -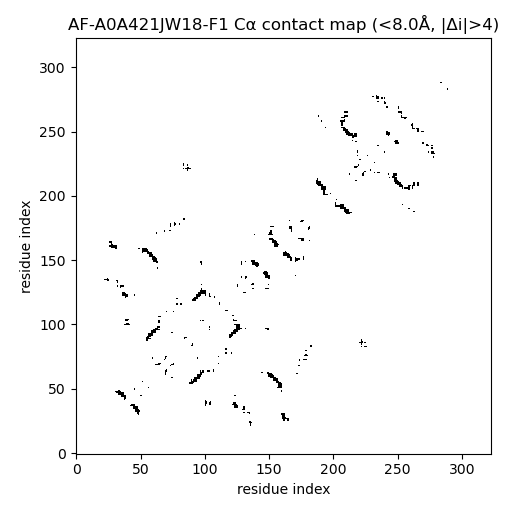12.193 -8.422 -0.760 1.00 69.19 188 ASP A CA 1
ATOM 1465 C C . ASP A 1 188 ? -13.417 -7.678 -1.306 1.00 69.19 188 ASP A C 1
ATOM 1467 O O . ASP A 1 188 ? -14.554 -7.900 -0.882 1.00 69.19 188 ASP A O 1
ATOM 1471 N N . ILE A 1 189 ? -13.183 -6.749 -2.235 1.00 78.50 189 ILE A N 1
ATOM 1472 C CA . ILE A 1 189 ? -14.241 -6.008 -2.923 1.00 78.50 189 ILE A CA 1
ATOM 1473 C C . ILE A 1 189 ? -14.629 -6.772 -4.192 1.00 78.50 189 ILE A C 1
ATOM 1475 O O . ILE A 1 189 ? -13.836 -6.929 -5.118 1.00 78.50 189 ILE A O 1
ATOM 1479 N N . SER A 1 190 ? -15.870 -7.249 -4.252 1.00 82.62 190 SER A N 1
ATOM 1480 C CA . SER A 1 190 ? -16.430 -7.925 -5.424 1.00 82.62 190 SER A CA 1
ATOM 1481 C C . SER A 1 190 ? -17.615 -7.154 -5.995 1.00 82.62 190 SER A C 1
ATOM 1483 O O . SER A 1 190 ? -18.458 -6.625 -5.267 1.00 82.62 190 SER A O 1
ATOM 1485 N N . TYR A 1 191 ? -17.689 -7.100 -7.324 1.00 85.88 191 TYR A N 1
ATOM 1486 C CA . TYR A 1 191 ? -18.758 -6.412 -8.040 1.00 85.88 191 TYR A CA 1
ATOM 1487 C C . TYR A 1 191 ? -19.698 -7.417 -8.695 1.00 85.88 191 TYR A C 1
ATOM 1489 O O . TYR A 1 191 ? -19.273 -8.335 -9.395 1.00 85.88 191 TYR A O 1
ATOM 1497 N N . SER A 1 192 ? -20.997 -7.226 -8.498 1.00 85.38 192 SER A N 1
ATOM 1498 C CA . SER A 1 192 ? -22.044 -8.065 -9.078 1.00 85.38 192 SER A CA 1
ATOM 1499 C C . SER A 1 192 ? -23.139 -7.210 -9.712 1.00 85.38 192 SER A C 1
ATOM 1501 O O . SER A 1 192 ? -23.150 -5.979 -9.620 1.00 85.38 192 SER A O 1
ATOM 1503 N N . ARG A 1 193 ? -24.053 -7.853 -10.440 1.00 84.38 193 ARG A N 1
ATOM 1504 C CA . ARG A 1 193 ? -25.217 -7.168 -11.013 1.00 84.38 193 ARG A CA 1
ATOM 1505 C C . ARG A 1 193 ? -26.229 -6.888 -9.903 1.00 84.38 193 ARG A C 1
ATOM 1507 O O . ARG A 1 193 ? -26.477 -7.742 -9.052 1.00 84.38 193 ARG A O 1
ATOM 1514 N N . SER A 1 194 ? -26.789 -5.683 -9.899 1.00 74.12 194 SER A N 1
ATOM 1515 C CA . SER A 1 194 ? -27.831 -5.302 -8.949 1.00 74.12 194 SER A CA 1
ATOM 1516 C C . SER A 1 194 ? -29.112 -6.094 -9.214 1.00 74.12 194 SER A C 1
ATOM 1518 O O . SER A 1 194 ? -29.462 -6.404 -10.352 1.00 74.12 194 SER A O 1
ATOM 1520 N N . SER A 1 195 ? -29.794 -6.479 -8.141 1.00 68.56 195 SER A N 1
ATOM 1521 C CA . SER A 1 195 ? -30.995 -7.313 -8.191 1.00 68.56 195 SER A CA 1
ATOM 1522 C C . SER A 1 195 ? -32.215 -6.410 -8.034 1.00 68.56 195 SER A C 1
ATOM 1524 O O . SER A 1 195 ? -32.604 -6.098 -6.913 1.00 68.56 195 SER A O 1
ATOM 1526 N N . GLY A 1 196 ? -32.783 -5.958 -9.154 1.00 67.88 196 GLY A N 1
ATOM 1527 C CA . GLY A 1 196 ? -33.975 -5.105 -9.188 1.00 67.88 196 GLY A CA 1
ATOM 1528 C C . GLY A 1 196 ? -34.849 -5.380 -10.420 1.00 67.88 196 GLY A C 1
ATOM 1529 O O . GLY A 1 196 ? -34.365 -6.001 -11.370 1.00 67.88 196 GLY A O 1
ATOM 1530 N N . PRO A 1 197 ? -36.131 -4.955 -10.418 1.00 68.44 197 PRO A N 1
ATOM 1531 C CA . PRO A 1 197 ? -37.055 -5.157 -11.536 1.00 68.44 197 PRO A CA 1
ATOM 1532 C C . PRO A 1 197 ? -36.444 -4.622 -12.842 1.00 68.44 197 PRO A C 1
ATOM 1534 O O . PRO A 1 197 ? -36.042 -3.462 -12.945 1.00 68.44 197 PRO A O 1
ATOM 1537 N N . GLY A 1 198 ? -36.272 -5.532 -13.803 1.00 53.12 198 GLY A N 1
ATOM 1538 C CA . GLY A 1 198 ? -35.318 -5.411 -14.901 1.00 53.12 198 GLY A CA 1
ATOM 1539 C C . GLY A 1 198 ? -35.642 -4.316 -15.915 1.00 53.12 198 GLY A C 1
ATOM 1540 O O . GLY A 1 198 ? -36.564 -4.441 -16.713 1.00 53.12 198 GLY A O 1
ATOM 1541 N N . GLY A 1 199 ? -34.800 -3.282 -15.951 1.00 63.28 199 GLY A N 1
ATOM 1542 C CA . GLY A 1 199 ? -34.648 -2.389 -17.101 1.00 63.28 199 GLY A CA 1
ATOM 1543 C C . GLY A 1 199 ? -33.449 -2.787 -17.973 1.00 63.28 199 GLY A C 1
ATOM 1544 O O . GLY A 1 199 ? -32.529 -3.458 -17.504 1.00 63.28 199 GLY A O 1
ATOM 1545 N N . GLN A 1 200 ? -33.398 -2.308 -19.224 1.00 54.28 200 GLN A N 1
ATOM 1546 C CA . GLN A 1 200 ? -32.322 -2.586 -20.203 1.00 54.28 200 GLN A CA 1
ATOM 1547 C C . GLN A 1 200 ? -30.884 -2.406 -19.666 1.00 54.28 200 GLN A C 1
ATOM 1549 O O . GLN A 1 200 ? -29.954 -3.023 -20.187 1.00 54.28 200 GLN A O 1
ATOM 1554 N N . LYS A 1 201 ? -30.689 -1.563 -18.641 1.00 49.97 201 LYS A N 1
ATOM 1555 C CA . LYS A 1 201 ? -29.383 -1.284 -18.021 1.00 49.97 201 LYS A CA 1
ATOM 1556 C C . LYS A 1 201 ? -29.045 -2.153 -16.800 1.00 49.97 201 LYS A C 1
ATOM 1558 O O . LYS A 1 201 ? -27.861 -2.373 -16.568 1.00 49.97 201 LYS A O 1
ATOM 1563 N N . VAL A 1 202 ? -30.034 -2.706 -16.085 1.00 57.47 202 VAL A N 1
ATOM 1564 C CA . VAL A 1 202 ? -29.816 -3.605 -14.922 1.00 57.47 202 VAL A CA 1
ATOM 1565 C C . VAL A 1 202 ? -29.048 -4.866 -15.348 1.00 57.47 202 VAL A C 1
ATOM 1567 O O . VAL A 1 202 ? -28.209 -5.381 -14.617 1.00 57.47 202 VAL A O 1
ATOM 1570 N N . ASN A 1 203 ? -29.242 -5.296 -16.598 1.00 57.31 203 ASN A N 1
ATOM 1571 C CA . ASN A 1 203 ? -28.590 -6.480 -17.156 1.00 57.31 203 ASN A CA 1
ATOM 1572 C C . ASN A 1 203 ? -27.179 -6.240 -17.730 1.00 57.31 203 ASN A C 1
ATOM 1574 O O . ASN A 1 203 ? -26.525 -7.212 -18.108 1.00 57.31 203 ASN A O 1
ATOM 1578 N N . LYS A 1 204 ? -26.692 -4.988 -17.817 1.00 61.53 204 LYS A N 1
ATOM 1579 C CA . LYS A 1 204 ? -25.431 -4.667 -18.521 1.00 61.53 204 LYS A CA 1
ATOM 1580 C C . LYS A 1 204 ? -24.276 -4.212 -17.625 1.00 61.53 204 LYS A C 1
ATOM 1582 O O . LYS A 1 204 ? -23.133 -4.433 -18.010 1.00 61.53 204 LYS A O 1
ATOM 1587 N N . THR A 1 205 ? -24.529 -3.634 -16.451 1.00 69.12 205 THR A N 1
ATOM 1588 C CA . THR A 1 205 ? -23.462 -3.048 -15.614 1.00 69.12 205 THR A CA 1
ATOM 1589 C C . THR A 1 205 ? -23.414 -3.699 -14.231 1.00 69.12 205 THR A C 1
ATOM 1591 O O . THR A 1 205 ? -24.416 -3.739 -13.523 1.00 69.12 205 THR A O 1
ATOM 1594 N N . SER A 1 206 ? -22.247 -4.214 -13.830 1.00 78.75 206 SER A N 1
ATOM 1595 C CA . SER A 1 206 ? -21.992 -4.729 -12.477 1.00 78.75 206 SER A CA 1
ATOM 1596 C C . SER A 1 206 ? -21.786 -3.567 -11.500 1.00 78.75 206 SER A C 1
ATOM 1598 O O . SER A 1 206 ? -20.655 -3.136 -11.276 1.00 78.75 206 SER A O 1
ATOM 1600 N N . SER A 1 207 ? -22.883 -3.004 -10.988 1.00 84.38 207 SER A N 1
ATOM 1601 C CA . SER A 1 207 ? -22.839 -1.845 -10.090 1.00 84.38 207 SER A CA 1
ATOM 1602 C C . SER A 1 207 ? -22.879 -2.204 -8.604 1.00 84.38 207 SER A C 1
ATOM 1604 O O . SER A 1 207 ? -22.411 -1.403 -7.803 1.00 84.38 207 SER A O 1
ATOM 1606 N N . LYS A 1 208 ? -23.411 -3.373 -8.211 1.00 87.25 208 LYS A N 1
ATOM 1607 C CA . LYS A 1 208 ? -23.505 -3.776 -6.797 1.00 87.25 208 LYS A CA 1
ATOM 1608 C C . LYS A 1 208 ? -22.109 -4.082 -6.262 1.00 87.25 208 LYS A C 1
ATOM 1610 O O . LYS A 1 208 ? -21.457 -4.990 -6.776 1.00 87.25 208 LYS A O 1
ATOM 1615 N N . ALA A 1 209 ? -21.684 -3.368 -5.226 1.00 89.31 209 ALA A N 1
ATOM 1616 C CA . ALA A 1 209 ? -20.414 -3.598 -4.546 1.00 89.31 209 ALA A CA 1
ATOM 1617 C C . ALA A 1 209 ? -20.637 -4.459 -3.297 1.00 89.31 209 ALA A C 1
ATOM 1619 O O . ALA A 1 209 ? -21.571 -4.230 -2.528 1.00 89.31 209 ALA A O 1
ATOM 1620 N N . THR A 1 210 ? -19.787 -5.462 -3.103 1.00 88.50 210 THR A N 1
ATOM 1621 C CA . THR A 1 210 ? -19.739 -6.311 -1.911 1.00 88.50 210 THR A CA 1
ATOM 1622 C C . THR A 1 210 ? -18.350 -6.197 -1.313 1.00 88.50 210 THR A C 1
ATOM 1624 O O . THR A 1 210 ? -17.388 -6.568 -1.973 1.00 88.50 210 THR A O 1
ATOM 1627 N N . ILE A 1 211 ? -18.249 -5.698 -0.086 1.00 87.75 211 ILE A N 1
ATOM 1628 C CA . ILE A 1 211 ? -17.004 -5.661 0.677 1.00 87.75 211 ILE A CA 1
ATOM 1629 C C . ILE A 1 211 ? -17.027 -6.832 1.644 1.00 87.75 211 ILE A C 1
ATOM 1631 O O . ILE A 1 211 ? -17.958 -6.957 2.448 1.00 87.75 211 ILE A O 1
ATOM 1635 N N . ALA A 1 212 ? -16.007 -7.677 1.560 1.00 84.69 212 ALA A N 1
ATOM 1636 C CA . ALA A 1 212 ? -15.832 -8.804 2.447 1.00 84.69 212 ALA A CA 1
ATOM 1637 C C . ALA A 1 212 ? -14.486 -8.752 3.180 1.00 84.69 212 ALA A C 1
ATOM 1639 O O . ALA A 1 212 ? -13.467 -8.306 2.653 1.00 84.69 212 ALA A O 1
ATOM 1640 N N . LEU A 1 213 ? -14.506 -9.242 4.414 1.00 82.75 213 LEU A N 1
ATOM 1641 C CA . LEU A 1 213 ? -13.328 -9.766 5.089 1.00 82.75 213 LEU A CA 1
ATOM 1642 C C . LEU A 1 213 ? -13.522 -11.270 5.220 1.00 82.75 213 LEU A C 1
ATOM 1644 O O . LEU A 1 213 ? -14.607 -11.727 5.597 1.00 82.75 213 LEU A O 1
ATOM 1648 N N . GLY A 1 214 ? -12.470 -12.019 4.907 1.00 70.94 214 GLY A N 1
ATOM 1649 C CA . GLY A 1 214 ? -12.470 -13.473 4.929 1.00 70.94 214 GLY A CA 1
ATOM 1650 C C . GLY A 1 214 ? -12.848 -14.056 6.298 1.00 70.94 214 GLY A C 1
ATOM 1651 O O . GLY A 1 214 ? -12.861 -13.356 7.315 1.00 70.94 214 GLY A O 1
ATOM 1652 N N . PRO A 1 215 ? -13.167 -15.358 6.348 1.00 73.88 215 PRO A N 1
ATOM 1653 C CA . PRO A 1 215 ? -13.534 -16.027 7.589 1.00 73.88 215 PRO A CA 1
ATOM 1654 C C . PRO A 1 215 ? -12.431 -15.870 8.641 1.00 73.88 215 PRO A C 1
ATOM 1656 O O . PRO A 1 215 ? -11.242 -15.982 8.347 1.00 73.88 215 PRO A O 1
ATOM 1659 N N . GLY A 1 216 ? -12.842 -15.581 9.869 1.00 69.75 216 GLY A N 1
ATOM 1660 C CA . GLY A 1 216 ? -11.966 -15.324 11.001 1.00 69.75 216 GLY A CA 1
ATOM 1661 C C . GLY A 1 216 ? -11.254 -13.975 10.983 1.00 69.75 216 GLY A C 1
ATOM 1662 O O . GLY A 1 216 ? -10.684 -13.638 12.001 1.00 69.75 216 GLY A O 1
ATOM 1663 N N . GLN A 1 217 ? -11.275 -13.186 9.905 1.00 73.94 217 GLN A N 1
ATOM 1664 C CA . GLN A 1 217 ? -10.491 -11.945 9.812 1.00 73.94 217 GLN A CA 1
ATOM 1665 C C . GLN A 1 217 ? -11.092 -10.758 10.585 1.00 73.94 217 GLN A C 1
ATOM 1667 O O . GLN A 1 217 ? -10.391 -9.786 10.888 1.00 73.94 217 GLN A O 1
ATOM 1672 N N . TRP A 1 218 ? -12.388 -10.800 10.906 1.00 83.25 218 TRP A N 1
ATOM 1673 C CA . TRP A 1 218 ? -13.067 -9.716 11.614 1.00 83.25 218 TRP A CA 1
ATOM 1674 C C . TRP A 1 218 ? -12.593 -9.623 13.073 1.00 83.25 218 TRP A C 1
ATOM 1676 O O . TRP A 1 218 ? -12.517 -10.624 13.779 1.00 83.25 218 TRP A O 1
ATOM 1686 N N . LEU A 1 219 ? -12.259 -8.409 13.528 1.00 74.94 219 LEU A N 1
ATOM 1687 C CA . LEU A 1 219 ? -11.747 -8.114 14.881 1.00 74.94 219 LEU A CA 1
ATOM 1688 C C . LEU A 1 219 ? -10.441 -8.841 15.262 1.00 74.94 219 LEU A C 1
ATOM 1690 O O . LEU A 1 219 ? -10.069 -8.866 16.442 1.00 74.94 219 LEU A O 1
ATOM 1694 N N . ILE A 1 220 ? -9.709 -9.383 14.281 1.00 73.50 220 ILE A N 1
ATOM 1695 C CA . ILE A 1 220 ? -8.306 -9.761 14.469 1.00 73.50 220 ILE A CA 1
ATOM 1696 C C . ILE A 1 220 ? -7.469 -8.475 14.480 1.00 73.50 220 ILE A C 1
ATOM 1698 O O . ILE A 1 220 ? -7.563 -7.699 13.527 1.00 73.50 220 ILE A O 1
ATOM 1702 N N . PRO A 1 221 ? -6.606 -8.253 15.491 1.00 63.12 221 PRO A N 1
ATOM 1703 C CA . PRO A 1 221 ? -5.723 -7.085 15.545 1.00 63.12 221 PRO A CA 1
ATOM 1704 C C . PRO A 1 221 ? -4.884 -6.890 14.275 1.00 63.12 221 PRO A C 1
ATOM 1706 O O . PRO A 1 221 ? -4.706 -5.764 13.831 1.00 63.12 221 PRO A O 1
ATOM 1709 N N . ALA A 1 222 ? -4.458 -7.998 13.667 1.00 56.97 222 ALA A N 1
ATOM 1710 C CA . ALA A 1 222 ? -3.699 -8.062 12.424 1.00 56.97 222 ALA A CA 1
ATOM 1711 C C . ALA A 1 222 ? -4.500 -7.580 11.179 1.00 56.97 222 ALA A C 1
ATOM 1713 O O . ALA A 1 222 ? -3.990 -6.908 10.292 1.00 56.97 222 ALA A O 1
ATOM 1714 N N . THR A 1 223 ? -5.801 -7.860 11.082 1.00 63.38 223 THR A N 1
ATOM 1715 C CA . THR A 1 223 ? -6.583 -7.452 9.893 1.00 63.38 223 THR A CA 1
ATOM 1716 C C . THR A 1 223 ? -7.366 -6.155 10.114 1.00 63.38 223 THR A C 1
ATOM 1718 O O . THR A 1 223 ? -7.541 -5.361 9.191 1.00 63.38 223 THR A O 1
ATOM 1721 N N . CYS A 1 224 ? -7.801 -5.899 11.349 1.00 69.75 224 CYS A N 1
ATOM 1722 C CA . CYS A 1 224 ? -8.649 -4.771 11.735 1.00 69.75 224 CYS A CA 1
ATOM 1723 C C . CYS A 1 224 ? -7.894 -3.690 12.535 1.00 69.75 224 CYS A C 1
ATOM 1725 O O . CYS A 1 224 ? -8.484 -3.040 13.396 1.00 69.75 224 CYS A O 1
ATOM 1727 N N . TYR A 1 225 ? -6.599 -3.471 12.267 1.00 62.50 225 TYR A N 1
ATOM 1728 C CA . TYR A 1 225 ? -5.763 -2.481 12.977 1.00 62.50 225 TYR A CA 1
ATOM 1729 C C . TYR A 1 225 ? -6.294 -1.037 12.884 1.00 62.50 225 TYR A C 1
ATOM 1731 O O . TYR A 1 225 ? -6.015 -0.211 13.750 1.00 62.50 225 TYR A O 1
ATOM 1739 N N . TRP A 1 226 ? -7.058 -0.726 11.832 1.00 72.44 226 TRP A N 1
ATOM 1740 C CA . TRP A 1 226 ? -7.692 0.576 11.605 1.00 72.44 226 TRP A CA 1
ATOM 1741 C C . TRP A 1 226 ? -8.784 0.887 12.640 1.00 72.44 226 TRP A C 1
ATOM 1743 O O . TRP A 1 226 ? -9.205 2.033 12.778 1.00 72.44 226 TRP A O 1
ATOM 1753 N N . ILE A 1 227 ? -9.205 -0.122 13.406 1.00 81.06 227 ILE A N 1
ATOM 1754 C CA . ILE A 1 227 ? -10.076 0.015 14.565 1.00 81.06 227 ILE A CA 1
ATOM 1755 C C . ILE A 1 227 ? -9.198 -0.008 15.829 1.00 81.06 227 ILE A C 1
ATOM 1757 O O . ILE A 1 227 ? -8.574 -1.033 16.109 1.00 81.06 227 ILE A O 1
ATOM 1761 N N . PRO A 1 228 ? -9.154 1.070 16.633 1.00 80.56 228 PRO A N 1
ATOM 1762 C CA . PRO A 1 228 ? -8.466 1.086 17.923 1.00 80.56 228 PRO A CA 1
ATOM 1763 C C . PRO A 1 228 ? -8.849 -0.087 18.837 1.00 80.56 228 PRO A C 1
ATOM 1765 O O . PRO A 1 228 ? -10.016 -0.463 18.922 1.00 80.56 228 PRO A O 1
ATOM 1768 N N . GLN A 1 229 ? -7.885 -0.620 19.595 1.00 78.50 229 GLN A N 1
ATOM 1769 C CA . GLN A 1 229 ? -8.102 -1.763 20.498 1.00 78.50 229 GLN A CA 1
ATOM 1770 C C . GLN A 1 229 ? -9.300 -1.598 21.460 1.00 78.50 229 GLN A C 1
ATOM 1772 O O . GLN A 1 229 ? -10.098 -2.531 21.545 1.00 78.50 229 GLN A O 1
ATOM 1777 N N . PRO A 1 230 ? -9.524 -0.437 22.118 1.00 83.81 230 PRO A N 1
ATOM 1778 C CA . PRO A 1 230 ? -10.693 -0.257 22.987 1.00 83.81 230 PRO A CA 1
ATOM 1779 C C . PRO A 1 230 ? -12.021 -0.458 22.248 1.00 83.81 230 PRO A C 1
ATOM 1781 O O . PRO A 1 230 ? -12.964 -1.027 22.790 1.00 83.81 230 PRO A O 1
ATOM 1784 N N . ILE A 1 231 ? -12.068 -0.038 20.983 1.00 86.81 231 ILE A N 1
ATOM 1785 C CA . ILE A 1 231 ? -13.232 -0.201 20.118 1.00 86.81 231 ILE A CA 1
ATOM 1786 C C . ILE A 1 231 ? -13.392 -1.668 19.719 1.00 86.81 231 ILE A C 1
ATOM 1788 O O . ILE A 1 231 ? -14.499 -2.191 19.775 1.00 86.81 231 ILE A O 1
ATOM 1792 N N . GLN A 1 232 ? -12.300 -2.364 19.384 1.00 84.06 232 GLN A N 1
ATOM 1793 C CA . GLN A 1 232 ? -12.355 -3.797 19.071 1.00 84.06 232 GLN A CA 1
ATOM 1794 C C . GLN A 1 232 ? -12.940 -4.614 20.231 1.00 84.06 232 GLN A C 1
ATOM 1796 O O . GLN A 1 232 ? -13.728 -5.524 19.992 1.00 84.06 232 GLN A O 1
ATOM 1801 N N . HIS A 1 233 ? -12.595 -4.279 21.479 1.00 83.50 233 HIS A N 1
ATOM 1802 C CA . HIS A 1 233 ? -13.178 -4.920 22.660 1.00 83.50 233 HIS A CA 1
ATOM 1803 C C . HIS A 1 233 ? -14.690 -4.690 22.756 1.00 83.50 233 HIS A C 1
ATOM 1805 O O . HIS A 1 233 ? -15.438 -5.656 22.886 1.00 83.50 233 HIS A O 1
ATOM 1811 N N . GLN A 1 234 ? -15.148 -3.444 22.599 1.00 86.12 234 GLN A N 1
ATOM 1812 C CA . GLN A 1 234 ? -16.582 -3.134 22.607 1.00 86.12 234 GLN A CA 1
ATOM 1813 C C . GLN A 1 234 ? -17.337 -3.818 21.457 1.00 86.12 234 GLN A C 1
ATOM 1815 O O . GLN A 1 234 ? -18.460 -4.275 21.644 1.00 86.12 234 GLN A O 1
ATOM 1820 N N . LEU A 1 235 ? -16.722 -3.940 20.276 1.00 86.56 235 LEU A N 1
ATOM 1821 C CA . LEU A 1 235 ? -17.313 -4.622 19.119 1.00 86.56 235 LEU A CA 1
ATOM 1822 C C . LEU A 1 235 ? -17.338 -6.152 19.262 1.00 86.56 235 LEU A C 1
ATOM 1824 O O . LEU A 1 235 ? -18.208 -6.796 18.682 1.00 86.56 235 LEU A O 1
ATOM 1828 N N . LYS A 1 236 ? -16.422 -6.749 20.040 1.00 83.31 236 LYS A N 1
ATOM 1829 C CA . LYS A 1 236 ? -16.488 -8.181 20.389 1.00 83.31 236 LYS A CA 1
ATOM 1830 C C . LYS A 1 236 ? -17.687 -8.487 21.286 1.00 83.31 236 LYS A C 1
ATOM 1832 O O . LYS A 1 236 ? -18.288 -9.550 21.153 1.00 83.31 236 LYS A O 1
ATOM 1837 N N . GLU A 1 237 ? -18.025 -7.570 22.189 1.00 82.81 237 GLU A N 1
ATOM 1838 C CA . GLU A 1 237 ? -19.198 -7.685 23.062 1.00 82.81 237 GLU A CA 1
ATOM 1839 C C . GLU A 1 237 ? -20.494 -7.373 22.297 1.00 82.81 237 GLU A C 1
ATOM 1841 O O . GLU A 1 237 ? -21.477 -8.110 22.393 1.00 82.81 237 GLU A O 1
ATOM 1846 N N . ASN A 1 238 ? -20.469 -6.323 21.473 1.00 83.06 238 ASN A N 1
ATOM 1847 C CA . ASN A 1 238 ? -21.602 -5.848 20.690 1.00 83.06 238 ASN A CA 1
ATOM 1848 C C . ASN A 1 238 ? -21.449 -6.223 19.212 1.00 83.06 238 ASN A C 1
ATOM 1850 O O . ASN A 1 238 ? -20.942 -5.435 18.410 1.00 83.06 238 ASN A O 1
ATOM 1854 N N . LYS A 1 239 ? -21.951 -7.407 18.844 1.00 81.12 239 LYS A N 1
ATOM 1855 C CA . LYS A 1 239 ? -21.921 -7.895 17.456 1.00 81.12 239 LYS A CA 1
ATOM 1856 C C . LYS A 1 239 ? -22.523 -6.891 16.472 1.00 81.12 239 LYS A C 1
ATOM 1858 O O . LYS A 1 239 ? -23.593 -6.319 16.706 1.00 81.12 239 LYS A O 1
ATOM 1863 N N . ILE A 1 240 ? -21.844 -6.738 15.340 1.00 86.06 240 ILE A N 1
ATOM 1864 C CA . ILE A 1 240 ? -22.271 -5.889 14.225 1.00 86.06 240 ILE A CA 1
ATOM 1865 C C . ILE A 1 240 ? -23.219 -6.685 13.323 1.00 86.06 240 ILE A C 1
ATOM 1867 O O . ILE A 1 240 ? -23.022 -7.876 13.092 1.00 86.06 240 ILE A O 1
ATOM 1871 N N . ARG A 1 241 ? -24.227 -6.022 12.747 1.00 86.81 241 ARG A N 1
ATOM 1872 C CA . ARG A 1 241 ? -25.188 -6.636 11.813 1.00 86.81 241 ARG A CA 1
ATOM 1873 C C . ARG A 1 241 ? -24.545 -7.388 10.637 1.00 86.81 241 ARG A C 1
ATOM 1875 O O . ARG A 1 241 ? -25.109 -8.370 10.163 1.00 86.81 241 ARG A O 1
ATOM 1882 N N . TYR A 1 242 ? -23.413 -6.896 10.145 1.00 88.62 242 TYR A N 1
ATOM 1883 C CA . TYR A 1 242 ? -22.729 -7.393 8.946 1.00 88.62 242 TYR A CA 1
ATOM 1884 C C . TYR A 1 242 ? -21.693 -8.491 9.233 1.00 88.62 242 TYR A C 1
ATOM 1886 O O . TYR A 1 242 ? -20.997 -8.948 8.325 1.00 88.62 242 TYR A O 1
ATOM 1894 N N . GLU A 1 243 ? -21.563 -8.906 10.493 1.00 87.81 243 GLU A N 1
ATOM 1895 C CA . GLU A 1 243 ? -20.666 -9.982 10.893 1.00 87.81 243 GLU A CA 1
ATOM 1896 C C . GLU A 1 243 ? -21.247 -11.349 10.502 1.00 87.81 243 GLU A C 1
ATOM 1898 O O . GLU A 1 243 ? -22.405 -11.683 10.768 1.00 87.81 243 GLU A O 1
ATOM 1903 N N . THR A 1 244 ? -20.424 -12.167 9.856 1.00 85.88 244 THR A N 1
ATOM 1904 C CA . THR A 1 244 ? -20.778 -13.532 9.465 1.00 85.88 244 THR A CA 1
ATOM 1905 C C . THR A 1 244 ? -20.556 -14.508 10.621 1.00 85.88 244 THR A C 1
ATOM 1907 O O . THR A 1 244 ? -19.733 -14.291 11.507 1.00 85.88 244 THR A O 1
ATOM 1910 N N . LYS A 1 245 ? -21.234 -15.663 10.584 1.00 82.25 245 LYS A N 1
ATOM 1911 C CA . LYS A 1 245 ? -21.091 -16.713 11.613 1.00 82.25 245 LYS A CA 1
ATOM 1912 C C . LYS A 1 245 ? -19.667 -17.265 11.750 1.00 82.25 245 LYS A C 1
ATOM 1914 O O . LYS A 1 245 ? -19.345 -17.844 12.779 1.00 82.25 245 LYS A O 1
ATOM 1919 N N . VAL A 1 246 ? -18.843 -17.104 10.715 1.00 80.75 246 VAL A N 1
ATOM 1920 C CA . VAL A 1 246 ? -17.461 -17.605 10.653 1.00 80.75 246 VAL A CA 1
ATOM 1921 C C . VAL A 1 246 ? -16.457 -16.516 11.067 1.00 80.75 246 VAL A C 1
ATOM 1923 O O . VAL A 1 246 ? -15.265 -16.660 10.831 1.00 80.75 246 VAL A O 1
ATOM 1926 N N . GLY A 1 247 ? -16.907 -15.396 11.647 1.00 76.75 247 GLY A N 1
ATOM 1927 C CA . GLY A 1 247 ? -16.015 -14.307 12.066 1.00 76.75 247 GLY A CA 1
ATOM 1928 C C . GLY A 1 247 ? -15.391 -13.537 10.896 1.00 76.75 247 GLY A C 1
ATOM 1929 O O . GLY A 1 247 ? -14.282 -13.031 11.010 1.00 76.75 247 GLY A O 1
ATOM 1930 N N . GLY A 1 248 ? -16.061 -13.500 9.745 1.00 83.81 248 GLY A N 1
ATOM 1931 C CA . GLY A 1 248 ? -15.772 -12.572 8.644 1.00 83.81 248 GLY A CA 1
ATOM 1932 C C . GLY A 1 248 ? -16.777 -11.418 8.607 1.00 83.81 248 GLY A C 1
ATOM 1933 O O . GLY A 1 248 ? -17.768 -11.433 9.339 1.00 83.81 248 GLY A O 1
ATOM 1934 N N . LEU A 1 249 ? -16.575 -10.457 7.714 1.00 89.31 249 LEU A N 1
ATOM 1935 C CA . LEU A 1 249 ? -17.467 -9.307 7.520 1.00 89.31 249 LEU A CA 1
ATOM 1936 C C . LEU A 1 249 ? -18.030 -9.349 6.098 1.00 89.31 249 LEU A C 1
ATOM 1938 O O . LEU A 1 249 ? -17.273 -9.630 5.176 1.00 89.31 249 LEU A O 1
ATOM 1942 N N . LEU A 1 250 ? -19.321 -9.070 5.905 1.00 90.25 250 LEU A N 1
ATOM 1943 C CA . LEU A 1 250 ? -19.929 -8.989 4.573 1.00 90.25 250 LEU A CA 1
ATOM 1944 C C . LEU A 1 250 ? -20.905 -7.811 4.489 1.00 90.25 250 LEU A C 1
ATOM 1946 O O . LEU A 1 250 ? -21.959 -7.819 5.125 1.00 90.25 250 LEU A O 1
ATOM 1950 N N . ILE A 1 251 ? -20.577 -6.817 3.664 1.00 92.06 251 ILE A N 1
ATOM 1951 C CA . ILE A 1 251 ? -21.392 -5.612 3.462 1.00 92.06 251 ILE A CA 1
ATOM 1952 C C . ILE A 1 251 ? -21.669 -5.442 1.976 1.00 92.06 251 ILE A C 1
ATOM 1954 O O . ILE A 1 251 ? -20.761 -5.548 1.157 1.00 92.06 251 ILE A O 1
ATOM 1958 N N . GLN A 1 252 ? -22.922 -5.164 1.624 1.00 91.56 252 GLN A N 1
ATOM 1959 C CA . GLN A 1 252 ? -23.343 -4.976 0.238 1.00 91.56 252 GLN A CA 1
ATOM 1960 C C . GLN A 1 252 ? -24.068 -3.645 0.059 1.00 91.56 252 GLN A C 1
ATOM 1962 O O . GLN A 1 252 ? -24.854 -3.238 0.922 1.00 91.56 252 GLN A O 1
ATOM 1967 N N . SER A 1 253 ? -23.835 -2.994 -1.081 1.00 90.19 253 SER A N 1
ATOM 1968 C CA . SER A 1 253 ? -24.600 -1.823 -1.500 1.00 90.19 253 SER A CA 1
ATOM 1969 C C . SER A 1 253 ? -24.839 -1.780 -3.004 1.00 90.19 253 SER A C 1
ATOM 1971 O O . SER A 1 253 ? -23.969 -2.126 -3.807 1.00 90.19 253 SER A O 1
ATOM 1973 N N . ASP A 1 254 ? -26.041 -1.351 -3.378 1.00 88.25 254 ASP A N 1
ATOM 1974 C CA . ASP A 1 254 ? -26.507 -1.183 -4.754 1.00 88.25 254 ASP A CA 1
ATOM 1975 C C . ASP A 1 254 ? -27.382 0.070 -4.949 1.00 88.25 254 ASP A C 1
ATOM 1977 O O . ASP A 1 254 ? -28.203 0.117 -5.866 1.00 88.25 254 ASP A O 1
ATOM 1981 N N . VAL A 1 255 ? -27.195 1.099 -4.114 1.00 85.50 255 VAL A N 1
ATOM 1982 C CA . VAL A 1 255 ? -27.994 2.338 -4.150 1.00 85.50 255 VAL A CA 1
ATOM 1983 C C . VAL A 1 255 ? -27.617 3.224 -5.337 1.00 85.50 255 VAL A C 1
ATOM 1985 O O . VAL A 1 255 ? -28.486 3.779 -6.014 1.00 85.50 255 VAL A O 1
ATOM 1988 N N . PHE A 1 256 ? -26.323 3.358 -5.615 1.00 85.44 256 PHE A N 1
ATOM 1989 C CA . PHE A 1 256 ? -25.799 4.219 -6.666 1.00 85.44 256 PHE A CA 1
ATOM 1990 C C . PHE A 1 256 ? -25.616 3.477 -7.992 1.00 85.44 256 PHE A C 1
ATOM 1992 O O . PHE A 1 256 ? -25.514 2.251 -8.077 1.00 85.44 256 PHE A O 1
ATOM 1999 N N . ARG A 1 257 ? -25.553 4.258 -9.077 1.00 78.94 257 ARG A N 1
ATOM 2000 C CA . ARG A 1 257 ? -25.243 3.741 -10.419 1.00 78.94 257 ARG A CA 1
ATOM 2001 C C . ARG A 1 257 ? -23.751 3.452 -10.600 1.00 78.94 257 ARG A C 1
ATOM 2003 O O . ARG A 1 257 ? -23.413 2.581 -11.399 1.00 78.94 257 ARG A O 1
ATOM 2010 N N . SER A 1 258 ? -22.885 4.183 -9.896 1.00 81.94 258 SER A N 1
ATOM 2011 C CA . SER A 1 258 ? -21.437 3.980 -9.919 1.00 81.94 258 SER A CA 1
ATOM 2012 C C . SER A 1 258 ? -21.031 2.884 -8.939 1.00 81.94 258 SER A C 1
ATOM 2014 O O . SER A 1 258 ? -21.514 2.840 -7.807 1.00 81.94 258 SER A O 1
ATOM 2016 N N . ARG A 1 259 ? -20.121 2.008 -9.371 1.00 82.81 259 ARG A N 1
ATOM 2017 C CA . ARG A 1 259 ? -19.556 0.958 -8.514 1.00 82.81 259 ARG A CA 1
ATOM 2018 C C . ARG A 1 259 ? -18.678 1.536 -7.396 1.00 82.81 259 ARG A C 1
ATOM 2020 O O . ARG A 1 259 ? -18.711 1.010 -6.289 1.00 82.81 259 ARG A O 1
ATOM 2027 N N . ASP A 1 260 ? -17.985 2.642 -7.665 1.00 79.81 260 ASP A N 1
ATOM 2028 C CA . ASP A 1 260 ? -17.071 3.287 -6.712 1.00 79.81 260 ASP A CA 1
ATOM 2029 C C . ASP A 1 260 ? -17.857 4.006 -5.602 1.00 79.81 260 ASP A C 1
ATOM 2031 O O . ASP A 1 260 ? -17.509 3.933 -4.420 1.00 79.81 260 ASP A O 1
ATOM 2035 N N . ASP A 1 261 ? -18.995 4.614 -5.962 1.00 85.94 261 ASP A N 1
ATOM 2036 C CA . ASP A 1 261 ? -19.919 5.216 -4.993 1.00 85.94 261 ASP A CA 1
ATOM 2037 C C . ASP A 1 261 ? -20.546 4.143 -4.094 1.00 85.94 261 ASP A C 1
ATOM 2039 O O . ASP A 1 261 ? -20.659 4.333 -2.883 1.00 85.94 261 ASP A O 1
ATOM 2043 N N . ASN A 1 262 ? -20.904 2.984 -4.662 1.00 88.12 262 ASN A N 1
ATOM 2044 C CA . ASN A 1 262 ? -21.426 1.855 -3.890 1.00 88.12 262 ASN A CA 1
ATOM 2045 C C . ASN A 1 262 ? -20.372 1.256 -2.948 1.00 88.12 262 ASN A C 1
ATOM 2047 O O . ASN A 1 262 ? -20.713 0.894 -1.822 1.00 88.12 262 ASN A O 1
ATOM 2051 N N . ALA A 1 263 ? -19.103 1.174 -3.363 1.00 86.06 263 ALA A N 1
ATOM 2052 C CA . ALA A 1 263 ? -18.010 0.756 -2.484 1.00 86.06 263 ALA A CA 1
ATOM 2053 C C . ALA A 1 263 ? -17.825 1.746 -1.319 1.00 86.06 263 ALA A C 1
ATOM 2055 O O . ALA A 1 263 ? -17.815 1.348 -0.152 1.00 86.06 263 ALA A O 1
ATOM 2056 N N . SER A 1 264 ? -17.798 3.046 -1.621 1.00 86.00 264 SER A N 1
ATOM 2057 C CA . SER A 1 264 ? -17.739 4.116 -0.617 1.00 86.00 264 SER A CA 1
ATOM 2058 C C . SER A 1 264 ? -18.914 4.058 0.367 1.00 86.00 264 SER A C 1
ATOM 2060 O O . SER A 1 264 ? -18.754 4.278 1.568 1.00 86.00 264 SER A O 1
ATOM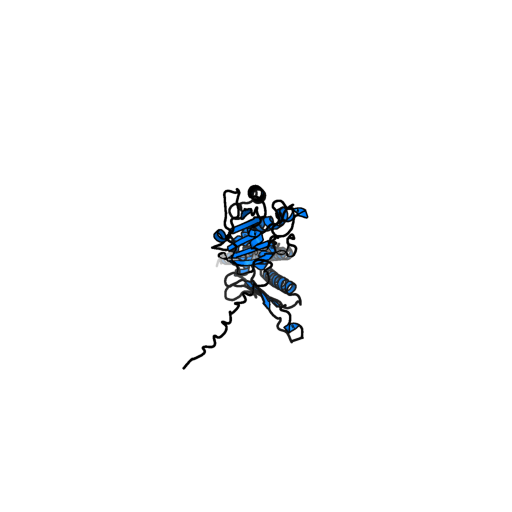 2062 N N . GLU A 1 265 ? -20.111 3.734 -0.117 1.00 91.00 265 GLU A N 1
ATOM 2063 C CA . GLU A 1 265 ? -21.298 3.581 0.719 1.00 91.00 265 GLU A CA 1
ATOM 2064 C C . GLU A 1 265 ? -21.220 2.359 1.647 1.00 91.00 265 GLU A C 1
ATOM 2066 O O . GLU A 1 265 ? -21.631 2.450 2.804 1.00 91.00 265 GLU A O 1
ATOM 2071 N N . CYS A 1 266 ? -20.659 1.234 1.192 1.00 90.25 266 CYS A N 1
ATOM 2072 C CA . CYS A 1 266 ? -20.406 0.079 2.057 1.00 90.25 266 CYS A CA 1
ATOM 2073 C C . CYS A 1 266 ? -19.504 0.453 3.244 1.00 90.25 266 CYS A C 1
ATOM 2075 O O . CYS A 1 266 ? -19.809 0.088 4.382 1.00 90.25 266 CYS A O 1
ATOM 2077 N N . PHE A 1 267 ? -18.441 1.228 3.008 1.00 89.25 267 PHE A N 1
ATOM 2078 C CA . PHE A 1 267 ? -17.582 1.725 4.086 1.00 89.25 267 PHE A CA 1
ATOM 2079 C C . PHE A 1 267 ? -18.316 2.690 5.024 1.00 89.25 267 PHE A C 1
ATOM 2081 O O . PHE A 1 267 ? -18.151 2.595 6.240 1.00 89.25 267 PHE A O 1
ATOM 2088 N N . LYS A 1 268 ? -19.181 3.570 4.500 1.00 91.06 268 LYS A N 1
ATOM 2089 C CA . LYS A 1 268 ? -20.031 4.435 5.341 1.00 91.06 268 LYS A CA 1
ATOM 2090 C C . LYS A 1 268 ? -20.959 3.617 6.238 1.00 91.06 268 LYS A C 1
ATOM 2092 O O . LYS A 1 268 ? -20.977 3.843 7.442 1.00 91.06 268 LYS A O 1
ATOM 2097 N N . LYS A 1 269 ? -21.644 2.610 5.684 1.00 91.50 269 LYS A N 1
ATOM 2098 C CA . LYS A 1 269 ? -22.507 1.688 6.445 1.00 91.50 269 LYS A CA 1
ATOM 2099 C C . LYS A 1 269 ? -21.743 0.976 7.560 1.00 91.50 269 LYS A C 1
ATOM 2101 O O . LYS A 1 269 ? -22.266 0.852 8.662 1.00 91.50 269 LYS A O 1
ATOM 2106 N N . LEU A 1 270 ? -20.514 0.533 7.288 1.00 89.88 270 LEU A N 1
ATOM 2107 C CA . LEU A 1 270 ? -19.648 -0.065 8.305 1.00 89.88 270 LEU A CA 1
ATOM 2108 C C . LEU A 1 270 ? -19.342 0.923 9.433 1.00 89.88 270 LEU A C 1
ATOM 2110 O O . LEU A 1 270 ? -19.457 0.590 10.609 1.00 89.88 270 LEU A O 1
ATOM 2114 N N . LEU A 1 271 ? -18.955 2.140 9.065 1.00 90.12 271 LEU A N 1
ATOM 2115 C CA . LEU A 1 271 ? -18.520 3.170 9.995 1.00 90.12 271 LEU A CA 1
ATOM 2116 C C . LEU A 1 271 ? -19.675 3.672 10.873 1.00 90.12 271 LEU A C 1
ATOM 2118 O O . LEU A 1 271 ? -19.488 3.850 12.076 1.00 90.12 271 LEU A O 1
ATOM 2122 N N . ASP A 1 272 ? -20.867 3.844 10.303 1.00 89.38 272 ASP A N 1
ATOM 2123 C CA . ASP A 1 272 ? -22.074 4.233 11.038 1.00 89.38 272 ASP A CA 1
ATOM 2124 C C . ASP A 1 272 ? -22.508 3.143 12.024 1.00 89.38 272 ASP A C 1
ATOM 2126 O O . ASP A 1 272 ? -22.832 3.432 13.178 1.00 89.38 272 ASP A O 1
ATOM 2130 N N . GLU A 1 273 ? -22.431 1.877 11.609 1.00 89.31 273 GLU A N 1
ATOM 2131 C CA . GLU A 1 273 ? -22.737 0.748 12.483 1.00 89.31 273 GLU A CA 1
ATOM 2132 C C . GLU A 1 273 ? -21.728 0.669 13.643 1.00 89.31 273 GLU A C 1
ATOM 2134 O O . GLU A 1 273 ? -22.141 0.539 14.796 1.00 89.31 273 GLU A O 1
ATOM 2139 N N . ILE A 1 274 ? -20.425 0.856 13.379 1.00 89.56 274 ILE A N 1
ATOM 2140 C CA . ILE A 1 274 ? -19.392 0.944 14.426 1.00 89.56 274 ILE A CA 1
ATOM 2141 C C . ILE A 1 274 ? -19.706 2.096 15.388 1.00 89.56 274 ILE A C 1
ATOM 2143 O O . ILE A 1 274 ? -19.769 1.881 16.595 1.00 89.56 274 ILE A O 1
ATOM 2147 N N . LYS A 1 275 ? -19.972 3.306 14.882 1.00 88.25 275 LYS A N 1
ATOM 2148 C CA . LYS A 1 275 ? -20.309 4.467 15.724 1.00 88.25 275 LYS A CA 1
ATOM 2149 C C . LYS A 1 275 ? -21.535 4.232 16.604 1.00 88.25 275 LYS A C 1
ATOM 2151 O O . LYS A 1 275 ? -21.559 4.709 17.730 1.00 88.25 275 LYS A O 1
ATOM 2156 N N . SER A 1 276 ? -22.533 3.496 16.116 1.00 87.19 276 SER A N 1
ATOM 2157 C CA . SER A 1 276 ? -23.746 3.199 16.887 1.00 87.19 276 SER A CA 1
ATOM 2158 C C . SER A 1 276 ? -23.505 2.257 18.074 1.00 87.19 276 SER A C 1
ATOM 2160 O O . SER A 1 276 ? -24.252 2.290 19.050 1.00 87.19 276 SER A O 1
ATOM 2162 N N . LYS A 1 277 ? -22.485 1.394 17.985 1.00 86.19 277 LYS A N 1
ATOM 2163 C CA . LYS A 1 277 ? -22.171 0.369 18.995 1.00 86.19 277 LYS A CA 1
ATOM 2164 C C . LYS A 1 277 ? -21.067 0.779 19.952 1.00 86.19 277 LYS A C 1
ATOM 2166 O O . LYS A 1 277 ? -20.958 0.201 21.032 1.00 86.19 277 LYS A O 1
ATOM 2171 N N . VAL A 1 278 ? -20.249 1.740 19.546 1.00 86.06 278 VAL A N 1
ATOM 2172 C CA . VAL A 1 278 ? -19.108 2.206 20.320 1.00 86.06 278 VAL A CA 1
ATOM 2173 C C . VAL A 1 278 ? -19.540 3.343 21.222 1.00 86.06 278 VAL A C 1
ATOM 2175 O O . VAL A 1 278 ? -20.019 4.377 20.764 1.00 86.06 278 VAL A O 1
ATOM 2178 N N . TYR A 1 279 ? -19.330 3.154 22.518 1.00 82.56 279 TYR A N 1
ATOM 2179 C CA . TYR A 1 279 ? -19.559 4.180 23.518 1.00 82.56 279 TYR A CA 1
AT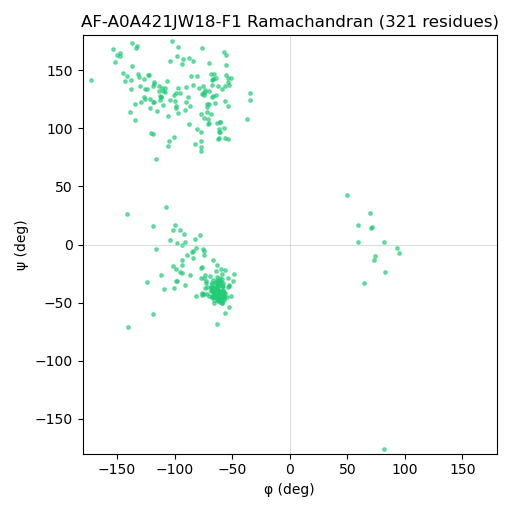OM 2180 C C . TYR A 1 279 ? -18.225 4.764 23.966 1.00 82.56 279 TYR A C 1
ATOM 2182 O O . TYR A 1 279 ? -17.345 4.055 24.466 1.00 82.56 279 TYR A O 1
ATOM 2190 N N . PHE A 1 280 ? -18.105 6.079 23.836 1.00 80.19 280 PHE A N 1
ATOM 2191 C CA . PHE A 1 280 ? -17.051 6.836 24.488 1.00 80.19 280 PHE A CA 1
ATOM 2192 C C . PHE A 1 280 ? -17.636 7.463 25.754 1.00 80.19 280 PHE A C 1
ATOM 2194 O O . PHE A 1 280 ? -18.699 8.083 25.666 1.00 80.19 280 PHE A O 1
ATOM 2201 N N . PRO A 1 281 ? -16.988 7.318 26.923 1.00 75.12 281 PRO A N 1
ATOM 2202 C CA . PRO A 1 281 ? -17.414 8.024 28.121 1.00 75.12 281 PRO A CA 1
ATOM 2203 C C . PRO A 1 281 ? -17.325 9.529 27.861 1.00 75.12 281 PRO A C 1
ATOM 2205 O O . PRO A 1 281 ? -16.234 10.090 27.776 1.00 75.12 281 PRO A O 1
ATOM 2208 N N . GLY A 1 282 ? -18.483 10.157 27.671 1.00 74.31 282 GLY A N 1
ATOM 2209 C CA . GLY A 1 282 ? -18.600 11.602 27.535 1.00 74.31 282 GLY A CA 1
ATOM 2210 C C . GLY A 1 282 ? -18.475 12.301 28.884 1.00 74.31 282 GLY A C 1
ATOM 2211 O O . GLY A 1 282 ? -18.523 11.674 29.947 1.00 74.31 282 GLY A O 1
ATOM 2212 N N . GLU A 1 283 ? -18.343 13.622 28.844 1.00 74.00 283 GLU A N 1
ATOM 2213 C CA . GLU A 1 283 ? -18.452 14.428 30.053 1.00 74.00 283 GLU A CA 1
ATOM 2214 C C . GLU A 1 283 ? -19.858 14.291 30.647 1.00 74.00 283 GLU A C 1
ATOM 2216 O O . GLU A 1 283 ? -20.866 14.298 29.940 1.00 74.00 283 GLU A O 1
ATOM 2221 N N . ILE A 1 284 ? -19.925 14.130 31.968 1.00 73.38 284 ILE A N 1
ATOM 2222 C CA . ILE A 1 284 ? -21.192 13.980 32.686 1.00 73.38 284 ILE A CA 1
ATOM 2223 C C . ILE A 1 284 ? -21.984 15.287 32.537 1.00 73.38 284 ILE A C 1
ATOM 2225 O O . ILE A 1 284 ? -21.496 16.340 32.962 1.00 73.38 284 ILE A O 1
ATOM 2229 N N . SER A 1 285 ? -23.201 15.204 31.988 1.00 80.88 285 SER A N 1
ATOM 2230 C CA . SER A 1 285 ? -24.129 16.337 31.867 1.00 80.88 285 SER A CA 1
ATOM 2231 C C . SER A 1 285 ? -24.349 17.020 33.221 1.00 80.88 285 SER A C 1
ATOM 2233 O O . SER A 1 285 ? -24.424 16.360 34.263 1.00 80.88 285 SER A O 1
ATOM 2235 N N . GLU A 1 286 ? -24.474 18.349 33.227 1.00 78.69 286 GLU A N 1
ATOM 2236 C CA . GLU A 1 286 ? -24.774 19.114 34.444 1.00 78.69 286 GLU A CA 1
ATOM 2237 C C . GLU A 1 286 ? -26.086 18.659 35.099 1.00 78.69 286 GLU A C 1
ATOM 2239 O O . GLU A 1 286 ? -26.180 18.598 36.326 1.00 78.69 286 GLU A O 1
ATOM 2244 N N . GLU A 1 287 ? -27.065 18.242 34.295 1.00 82.81 287 GLU A N 1
ATOM 2245 C CA . GLU A 1 287 ? -28.343 17.709 34.773 1.00 82.81 287 GLU A CA 1
ATOM 2246 C C . GLU A 1 287 ? -28.165 16.385 35.525 1.00 82.81 287 GLU A C 1
ATOM 2248 O O . GLU A 1 287 ? -28.753 16.179 36.592 1.00 82.81 287 GLU A O 1
ATOM 2253 N N . ASP A 1 288 ? -27.303 15.501 35.017 1.00 78.88 288 ASP A N 1
ATOM 2254 C CA . ASP A 1 288 ? -26.992 14.237 35.677 1.00 78.88 288 ASP A CA 1
ATOM 2255 C C . ASP A 1 288 ? -26.229 14.477 36.981 1.00 78.88 288 ASP A C 1
ATOM 2257 O O . ASP A 1 288 ? -26.557 13.859 37.996 1.00 78.88 288 ASP A O 1
ATOM 2261 N N . LYS A 1 289 ? -25.286 15.431 37.017 1.00 83.25 289 LYS A N 1
ATOM 2262 C CA . LYS A 1 289 ? -24.603 15.831 38.265 1.00 83.25 289 LYS A CA 1
ATOM 2263 C C . LYS A 1 289 ? -25.607 16.296 39.322 1.00 83.25 289 LYS A C 1
ATOM 2265 O O . LYS A 1 289 ? -25.584 15.805 40.452 1.00 83.25 289 LYS A O 1
ATOM 2270 N N . GLN A 1 290 ? -26.539 17.171 38.945 1.00 87.38 290 GLN A N 1
ATOM 2271 C CA . GLN A 1 290 ? -27.582 17.667 39.849 1.00 87.38 290 GLN A CA 1
ATOM 2272 C C . GLN A 1 290 ? -28.533 16.554 40.314 1.00 87.38 290 GLN A C 1
ATOM 2274 O O . GLN A 1 290 ? -28.951 16.523 41.478 1.00 87.38 290 GLN A O 1
ATOM 2279 N N . LYS A 1 291 ? -28.871 15.609 39.430 1.00 89.12 291 LYS A N 1
ATOM 2280 C CA . LYS A 1 291 ? -29.675 14.428 39.767 1.00 89.12 291 LYS A CA 1
ATOM 2281 C C . LYS A 1 291 ? -28.964 13.548 40.795 1.00 89.12 291 LYS A C 1
ATOM 2283 O O . LYS A 1 291 ? -29.593 13.142 41.775 1.00 89.12 291 LYS A O 1
ATOM 2288 N N . TRP A 1 292 ? -27.669 13.292 40.610 1.00 82.44 292 TRP A N 1
ATOM 2289 C CA . TRP A 1 292 ? -26.860 12.516 41.551 1.00 82.44 292 TRP A CA 1
ATOM 2290 C C . TRP A 1 292 ? -26.725 13.213 42.907 1.00 82.44 292 TRP A C 1
ATOM 2292 O O . TRP A 1 292 ? -26.955 12.568 43.931 1.00 82.44 292 TRP A O 1
ATOM 2302 N N . GLU A 1 293 ? -26.491 14.528 42.943 1.00 88.06 293 GLU A N 1
ATOM 2303 C CA . GLU A 1 293 ? -26.483 15.296 44.197 1.00 88.06 293 GLU A CA 1
ATOM 2304 C C . GLU A 1 293 ? -27.826 15.228 44.936 1.00 88.06 293 GLU A C 1
ATOM 2306 O O . GLU A 1 293 ? -27.875 15.081 46.162 1.00 88.06 293 GLU A O 1
ATOM 2311 N N . ARG A 1 294 ? -28.943 15.313 44.202 1.00 89.81 294 ARG A N 1
ATOM 2312 C CA . ARG A 1 294 ? -30.287 15.213 44.786 1.00 89.81 294 ARG A CA 1
ATOM 2313 C C . ARG A 1 294 ? -30.530 13.828 45.387 1.00 89.81 294 ARG A C 1
ATOM 2315 O O . ARG A 1 294 ? -31.028 13.730 46.510 1.00 89.81 294 ARG A O 1
ATOM 2322 N N . LEU A 1 295 ? -30.163 12.766 44.670 1.00 89.19 295 LEU A N 1
ATOM 2323 C CA . LEU A 1 295 ? -30.260 11.388 45.162 1.00 89.19 295 LEU A CA 1
ATOM 2324 C C . LEU A 1 295 ? -29.376 11.161 46.393 1.00 89.19 295 LEU A C 1
ATOM 2326 O O . LEU A 1 295 ? -29.803 10.507 47.348 1.00 89.19 295 LEU A O 1
ATOM 2330 N N . GLU A 1 296 ? -28.178 11.742 46.413 1.00 90.44 296 GLU A N 1
ATOM 2331 C CA . GLU A 1 296 ? -27.265 11.647 47.547 1.00 90.44 296 GLU A CA 1
ATOM 2332 C C . GLU A 1 296 ? -27.828 12.349 48.793 1.00 90.44 296 GLU A C 1
ATOM 2334 O O . GLU A 1 296 ? -27.812 11.775 49.888 1.00 90.44 296 GLU A O 1
ATOM 2339 N N . LYS A 1 297 ? -28.395 13.555 48.638 1.00 91.88 297 LYS A N 1
ATOM 2340 C CA . LYS A 1 297 ? -29.079 14.279 49.725 1.00 91.88 297 LYS A CA 1
ATOM 2341 C C . LYS A 1 297 ? -30.246 13.466 50.288 1.00 91.88 297 LYS A C 1
ATOM 2343 O O . LYS A 1 297 ? -30.294 13.237 51.497 1.00 91.88 297 LYS A O 1
ATOM 2348 N N . LEU A 1 298 ? -31.112 12.936 49.422 1.00 91.62 298 LEU A N 1
ATOM 2349 C CA . LEU A 1 298 ? -32.244 12.094 49.830 1.00 91.62 298 LEU A CA 1
ATOM 2350 C C . LEU A 1 298 ? -31.792 10.815 50.551 1.00 91.62 298 LEU A C 1
ATOM 2352 O O . LEU A 1 298 ? -32.393 10.414 51.549 1.00 91.62 298 LEU A O 1
ATOM 2356 N N . SER A 1 299 ? -30.720 10.174 50.082 1.00 89.56 299 SER A N 1
ATOM 2357 C CA . SER A 1 299 ? -30.141 8.995 50.736 1.00 89.56 299 SER A CA 1
ATOM 2358 C C . SER A 1 299 ? -29.592 9.334 52.129 1.00 89.56 299 SER A C 1
ATOM 2360 O O . SER A 1 299 ? -29.879 8.635 53.109 1.00 89.56 299 SER A O 1
ATOM 2362 N N . LYS A 1 300 ? -28.874 10.460 52.258 1.00 91.94 300 LYS A N 1
ATOM 2363 C CA . LYS A 1 300 ? -28.364 10.974 53.541 1.00 91.94 300 LYS A CA 1
ATOM 2364 C C . LYS A 1 300 ? -29.501 11.273 54.523 1.00 91.94 300 LYS A C 1
ATOM 2366 O O . LYS A 1 300 ? -29.392 10.917 55.699 1.00 91.94 300 LYS A O 1
ATOM 2371 N N . GLU A 1 301 ? -30.593 11.875 54.062 1.00 91.25 301 GLU A N 1
ATOM 2372 C CA . GLU A 1 301 ? -31.778 12.165 54.879 1.00 91.25 301 GLU A CA 1
ATOM 2373 C C . GLU A 1 301 ? -32.488 10.895 55.350 1.00 91.25 301 GLU A C 1
ATOM 2375 O O . GLU A 1 301 ? -32.716 10.736 56.553 1.00 91.25 301 GLU A O 1
ATOM 2380 N N . ARG A 1 302 ? -32.744 9.935 54.449 1.00 90.69 302 ARG A N 1
ATOM 2381 C CA . ARG A 1 302 ? -33.322 8.628 54.820 1.00 90.69 302 ARG A CA 1
ATOM 2382 C C . ARG A 1 302 ? -32.462 7.908 55.852 1.00 90.69 302 ARG A C 1
ATOM 2384 O O . ARG A 1 302 ? -32.986 7.378 56.832 1.00 90.69 302 ARG A O 1
ATOM 2391 N N . ARG A 1 303 ? -31.135 7.940 55.683 1.00 90.06 303 ARG A N 1
ATOM 2392 C CA . ARG A 1 303 ? -30.190 7.333 56.629 1.00 90.06 303 ARG A CA 1
ATOM 2393 C C . ARG A 1 303 ? -30.240 8.009 58.000 1.00 90.06 303 ARG A C 1
ATOM 2395 O O . ARG A 1 303 ? -30.184 7.317 59.016 1.00 90.06 303 ARG A O 1
ATOM 2402 N N . LYS A 1 304 ? -30.354 9.342 58.057 1.00 91.19 304 LYS A N 1
ATOM 2403 C CA . LYS A 1 304 ? -30.531 10.081 59.321 1.00 91.19 304 LYS A CA 1
ATOM 2404 C C . LYS A 1 304 ? -31.849 9.711 60.004 1.00 91.19 304 LYS A C 1
ATOM 2406 O O . LYS A 1 304 ? -31.839 9.440 61.204 1.00 91.19 304 LYS A O 1
ATOM 2411 N N . LEU A 1 305 ? -32.948 9.635 59.252 1.00 91.88 305 LEU A N 1
ATOM 2412 C CA . LEU A 1 305 ? -34.262 9.269 59.783 1.00 91.88 305 LEU A CA 1
ATOM 2413 C C . LEU A 1 305 ? -34.266 7.845 60.353 1.00 91.88 305 LEU A C 1
ATOM 2415 O O . LEU A 1 305 ? -34.678 7.651 61.493 1.00 91.88 305 LEU A O 1
ATOM 2419 N N . GLN A 1 306 ? -33.724 6.869 59.617 1.00 90.19 306 GLN A N 1
ATOM 2420 C CA . GLN A 1 306 ? -33.582 5.493 60.106 1.00 90.19 306 GLN A CA 1
ATOM 2421 C C . GLN A 1 306 ? -32.740 5.419 61.384 1.00 90.19 306 GLN A C 1
ATOM 2423 O O . GLN A 1 306 ? -33.121 4.737 62.335 1.00 90.19 306 GLN A O 1
ATOM 2428 N N . LYS A 1 307 ? -31.615 6.148 61.450 1.00 91.31 307 LYS A N 1
ATOM 2429 C CA . LYS A 1 307 ? -30.791 6.213 62.668 1.00 91.31 307 LYS A CA 1
ATOM 2430 C C . LYS A 1 307 ? -31.565 6.800 63.851 1.00 91.31 307 LYS A C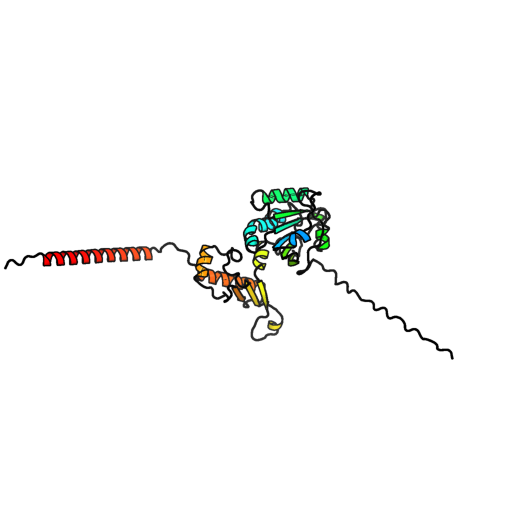 1
ATOM 2432 O O . LYS A 1 307 ? -31.440 6.283 64.961 1.00 91.31 307 LYS A O 1
ATOM 2437 N N . LYS A 1 308 ? -32.372 7.841 63.621 1.00 91.44 308 LYS A N 1
ATOM 2438 C CA . LYS A 1 308 ? -33.208 8.472 64.651 1.00 91.44 308 LYS A CA 1
ATOM 2439 C C . LYS A 1 308 ? -34.292 7.517 65.156 1.00 91.44 308 LYS A C 1
ATOM 2441 O O . LYS A 1 308 ? -34.343 7.266 66.356 1.00 91.44 308 LYS A O 1
ATOM 2446 N N . GLN A 1 309 ? -35.046 6.889 64.252 1.00 89.00 309 GLN A N 1
ATOM 2447 C CA . GLN A 1 309 ? -36.051 5.873 64.592 1.00 89.00 309 GLN A CA 1
ATOM 2448 C C . GLN A 1 309 ? -35.441 4.709 65.385 1.00 89.00 309 GLN A C 1
ATOM 2450 O O . GLN A 1 309 ? -36.001 4.249 66.377 1.00 89.00 309 GLN A O 1
ATOM 2455 N N . HIS A 1 310 ? -34.252 4.249 64.988 1.00 85.56 310 HIS A N 1
ATOM 2456 C CA . HIS A 1 310 ? -33.550 3.183 65.696 1.00 85.56 310 HIS A CA 1
ATOM 2457 C C . HIS A 1 310 ? -33.061 3.619 67.089 1.00 85.56 310 HIS A C 1
ATOM 2459 O O . HIS A 1 310 ? -33.094 2.828 68.032 1.00 85.56 310 HIS A O 1
ATOM 2465 N N . SER A 1 311 ? -32.624 4.873 67.245 1.00 87.88 311 SER A N 1
ATOM 2466 C CA . SER A 1 311 ? -32.261 5.451 68.545 1.00 87.88 311 SER A CA 1
ATOM 2467 C C . SER A 1 311 ? -33.473 5.573 69.474 1.00 87.88 311 SER A C 1
ATOM 2469 O O . SER A 1 311 ? -33.398 5.161 70.629 1.00 87.88 311 SER A O 1
ATOM 2471 N N . GLU A 1 312 ? -34.604 6.063 68.967 1.00 88.06 312 GLU A N 1
ATOM 2472 C CA . GLU A 1 312 ? -35.859 6.188 69.718 1.00 88.06 312 GLU A CA 1
ATOM 2473 C C . GLU A 1 312 ? -36.390 4.821 70.156 1.00 88.06 312 GLU A C 1
ATOM 2475 O O . GLU A 1 312 ? -36.715 4.644 71.327 1.00 88.06 312 GLU A O 1
ATOM 2480 N N . LYS A 1 313 ? -36.351 3.816 69.270 1.00 85.06 313 LYS A N 1
ATOM 2481 C CA . LYS A 1 313 ? -36.698 2.424 69.602 1.00 85.06 313 LYS A CA 1
ATOM 2482 C C . LYS A 1 313 ? -35.788 1.827 70.682 1.00 85.06 313 LYS A C 1
ATOM 2484 O O . LYS A 1 313 ? -36.234 1.008 71.480 1.00 85.06 313 LYS A O 1
ATOM 2489 N N . LYS A 1 314 ? -34.504 2.203 70.720 1.00 84.00 314 LYS A N 1
ATOM 2490 C CA . LYS A 1 314 ? -33.588 1.803 71.803 1.00 84.00 314 LYS A CA 1
ATOM 2491 C C . LYS A 1 314 ? -33.928 2.503 73.120 1.00 84.00 314 LYS A C 1
ATOM 2493 O O . LYS A 1 314 ? -33.978 1.834 74.144 1.00 84.00 314 LYS A O 1
ATOM 2498 N N . LYS A 1 315 ? -34.211 3.810 73.090 1.00 81.12 315 LYS A N 1
ATOM 2499 C CA . LYS A 1 315 ? -34.610 4.589 74.277 1.00 81.12 315 LYS A CA 1
ATOM 2500 C C . LYS A 1 315 ? -35.947 4.129 74.862 1.00 81.12 315 LYS A C 1
ATOM 2502 O O . LYS A 1 315 ? -36.085 4.062 76.075 1.00 81.12 315 LYS A O 1
ATOM 2507 N N . SER A 1 316 ? -36.923 3.779 74.024 1.00 77.88 316 SER A N 1
ATOM 2508 C CA . SER A 1 316 ? -38.217 3.270 74.494 1.00 77.88 316 SER A CA 1
ATOM 2509 C C . SER A 1 316 ? -38.090 1.907 75.178 1.00 77.88 316 SER A C 1
ATOM 2511 O O . SER A 1 316 ? -38.841 1.622 76.099 1.00 77.88 316 SER A O 1
ATOM 2513 N N . ARG A 1 317 ? -37.119 1.084 74.757 1.00 74.94 317 ARG A N 1
ATOM 2514 C CA . ARG A 1 317 ? -36.785 -0.199 75.397 1.00 74.94 317 ARG A CA 1
ATOM 2515 C C . ARG A 1 317 ? -36.004 -0.050 76.705 1.00 74.94 317 ARG A C 1
ATOM 2517 O O . ARG A 1 317 ? -35.967 -1.005 77.464 1.00 74.94 317 ARG A O 1
ATOM 2524 N N . SER A 1 318 ? -35.362 1.095 76.951 1.00 68.38 318 SER A N 1
ATOM 2525 C CA . SER A 1 318 ? -34.559 1.337 78.159 1.00 68.38 318 SER A CA 1
ATOM 2526 C C . SER A 1 318 ? -35.303 2.104 79.255 1.00 68.38 318 SER A C 1
ATOM 2528 O O . SER A 1 318 ? -34.695 2.427 80.271 1.00 68.38 318 SER A O 1
ATOM 2530 N N . LYS A 1 319 ? -36.582 2.454 79.058 1.00 63.72 319 LYS A N 1
ATOM 2531 C CA . LYS A 1 319 ? -37.425 2.917 80.164 1.00 63.72 319 LYS A CA 1
ATOM 2532 C C . LYS A 1 319 ? -37.721 1.706 81.046 1.00 63.72 319 LYS A C 1
ATOM 2534 O O . LYS A 1 319 ? -38.540 0.873 80.665 1.00 63.72 319 LYS A O 1
ATOM 2539 N N . ASN A 1 320 ? -37.041 1.612 82.187 1.00 61.72 320 ASN A N 1
ATOM 2540 C CA . ASN A 1 320 ? -37.464 0.724 83.263 1.00 61.72 320 ASN A CA 1
ATOM 2541 C C . ASN A 1 320 ? -38.900 1.096 83.640 1.00 61.72 320 ASN A C 1
ATOM 2543 O O . ASN A 1 320 ? -39.198 2.258 83.918 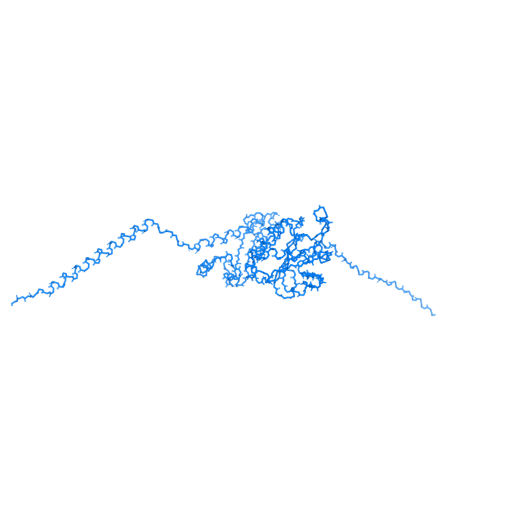1.00 61.72 320 ASN A O 1
ATOM 2547 N N . PHE A 1 321 ? -39.789 0.112 83.573 1.00 62.91 321 PHE A N 1
ATOM 2548 C CA . PHE A 1 321 ? -41.073 0.174 84.249 1.00 62.91 321 PHE A CA 1
ATOM 2549 C C . PHE A 1 321 ? -40.769 -0.115 85.720 1.00 62.91 321 PHE A C 1
ATOM 2551 O O . PHE A 1 321 ? -40.590 -1.275 86.086 1.00 62.91 321 PHE A O 1
ATOM 2558 N N . ASP A 1 322 ? -40.624 0.938 86.523 1.00 62.09 322 ASP A N 1
ATOM 2559 C CA . ASP A 1 322 ? -40.695 0.806 87.977 1.00 62.09 322 ASP A CA 1
ATOM 2560 C C . ASP A 1 322 ? -42.166 0.504 88.297 1.00 62.09 322 ASP A C 1
ATOM 2562 O O . ASP A 1 322 ? -43.030 1.369 88.124 1.00 62.09 322 ASP A O 1
ATOM 2566 N N . TRP A 1 323 ? -42.452 -0.757 88.627 1.00 56.09 323 TRP A N 1
ATOM 2567 C CA . TRP A 1 323 ? -43.745 -1.211 89.141 1.00 56.09 323 TRP A CA 1
ATOM 2568 C C . TRP A 1 323 ? -43.661 -1.419 90.648 1.00 56.09 323 TRP A C 1
ATOM 2570 O O . TRP A 1 323 ? -42.575 -1.831 91.120 1.00 56.09 323 TRP A O 1
#

Mean predicted aligned error: 15.51 Å

pLDDT: mean 81.73, std 14.56, range [35.5, 97.19]

Sequence (323 aa):
MFAIAKSLPKTQFFTSTLRNSLRTYVAVGEKLPSINLFESSPGNAVDLSEETKSGKTIVIGAPGAFSPACNSTHVPGYIKHLRAFNDKGYQKFFVVSVNDPFVTKNWGEYLLHHTVAGHQVRFLADPAGEFTKELGLLFDATKVFGNERSKRYTFLLEDGVITKTFIEPDGVSVDVSDANKVLEELFDISYSRSSGPGGQKVNKTSSKATIALGPGQWLIPATCYWIPQPIQHQLKENKIRYETKVGGLLIQSDVFRSRDDNASECFKKLLDEIKSKVYFPGEISEEDKQKWERLEKLSKERRKLQKKQHSEKKKSRSKNFDW

Radius of gyration: 33.6 Å; Cα contacts (8 Å, |Δi|>4): 504; chains: 1; bounding box: 72×74×152 Å